Protein AF-A0A060WUV4-F1 (afdb_monomer_lite)

pLDDT: mean 79.81, std 17.81, range [38.38, 97.19]

Secondary structure (DSSP, 8-state):
-EE-TTS-EE---TT--GGG-EEEEEEEEETTEEEEEEEEE---BPPEEEEEEEEETTEEEEEEEEEEEBSPPEEEESS--S-EEEEEEEETTEEEEEEEEEPPTT---TT--EEEE-TT-SS-EEEPPEE---HHHHHHHHHHHHHHHHHHHHHHHHHHS----PPPPPP------------------------------

Foldseek 3Di:
DDADPVRDDDDDDPPDDQVNFDWDWDWDDDPVGIDIDIDGDDDFDFWDWDWAWDDDDPWIKIKIKTWQGPPDKDKDKPDDAPDWDWDWDQDPRIIIIMIMDIDDPPDDLVPIWMWIDGPVDPDTDIDRHYHDDPVVVVVVVVVVVVVVVVVVVVVVVCVVDVPPPDDDDDDDDDDDDDDDDDDDDDDDDPDDDDDDDDDDD

Organism: Oncorhynchus mykiss (NCBI:txid8022)

InterPro domains:
  IPR007110 Immunoglobulin-like domain [PS50835] (47-128)
  IPR013162 CD80-like, immunoglobulin C2-set [PF08205] (53-100)
  IPR013783 Immunoglobulin-like fold [G3DSA:2.60.40.10] (46-129)
  IPR036179 Immunoglobulin-like domain superfamily [SSF48726] (5-68)
  IPR036179 Immunoglobulin-like domain superfamily [SSF48726] (45-123)
  IPR040012 Cell surface glycoprotein CD200 receptor [PTHR21462] (8-196)

Radius of gyration: 47.11 Å; chains: 1; bounding box: 126×60×132 Å

Structure (mmCIF, N/CA/C/O backbone):
data_AF-A0A060WUV4-F1
#
_entry.id   AF-A0A060WUV4-F1
#
loop_
_atom_site.group_PDB
_atom_site.id
_atom_site.type_symbol
_atom_site.label_atom_id
_atom_site.label_alt_id
_atom_site.label_comp_id
_atom_site.label_asym_id
_atom_site.label_entity_id
_atom_site.label_seq_id
_atom_site.pdbx_PDB_ins_code
_atom_site.Cartn_x
_atom_site.Cartn_y
_atom_site.Cartn_z
_atom_site.occupancy
_atom_site.B_iso_or_equiv
_atom_site.auth_seq_id
_atom_site.auth_comp_id
_atom_site.auth_asym_id
_atom_site.auth_atom_id
_atom_site.pdbx_PDB_model_num
ATOM 1 N N . MET A 1 1 ? 7.761 -7.420 -32.789 1.00 52.78 1 MET A N 1
ATOM 2 C CA . MET A 1 1 ? 8.233 -6.049 -33.064 1.00 52.78 1 MET A CA 1
ATOM 3 C C . MET A 1 1 ? 7.421 -5.500 -34.214 1.00 52.78 1 MET A C 1
ATOM 5 O O . MET A 1 1 ? 7.341 -6.153 -35.249 1.00 52.78 1 MET A O 1
ATOM 9 N N . LEU A 1 2 ? 6.765 -4.366 -34.012 1.00 58.16 2 LEU A N 1
ATOM 10 C CA . LEU A 1 2 ? 6.031 -3.662 -35.061 1.00 58.16 2 LEU A CA 1
ATOM 11 C C . LEU A 1 2 ? 6.874 -2.445 -35.456 1.00 58.16 2 LEU A C 1
ATOM 13 O O . LEU A 1 2 ? 7.339 -1.715 -34.585 1.00 58.16 2 LEU A O 1
ATOM 17 N N . ASN A 1 3 ? 7.120 -2.266 -36.753 1.00 53.31 3 ASN A N 1
ATOM 18 C CA . ASN A 1 3 ? 7.913 -1.153 -37.272 1.00 53.31 3 ASN A CA 1
ATOM 19 C C . ASN A 1 3 ? 6.969 -0.005 -37.651 1.00 53.31 3 ASN A C 1
ATOM 21 O O . ASN A 1 3 ? 6.048 -0.207 -38.447 1.00 53.31 3 ASN A O 1
ATOM 25 N N . THR A 1 4 ? 7.155 1.179 -37.069 1.00 58.97 4 THR A N 1
ATOM 26 C CA . THR A 1 4 ? 6.379 2.366 -37.460 1.00 58.97 4 THR A CA 1
ATOM 27 C C . THR A 1 4 ? 6.989 3.029 -38.695 1.00 58.97 4 THR A C 1
ATOM 29 O O . THR A 1 4 ? 8.169 2.866 -38.997 1.00 58.97 4 THR A O 1
ATOM 32 N N . SER A 1 5 ? 6.217 3.868 -39.389 1.00 58.31 5 SER A N 1
ATOM 33 C CA . SER A 1 5 ? 6.715 4.685 -40.508 1.00 58.31 5 SER A CA 1
ATOM 34 C C . SER A 1 5 ? 7.842 5.663 -40.125 1.00 58.31 5 SER A C 1
ATOM 36 O O . SER A 1 5 ? 8.405 6.305 -41.008 1.00 58.31 5 SER A O 1
ATOM 38 N N . ARG A 1 6 ? 8.168 5.790 -38.826 1.00 62.59 6 ARG A N 1
ATOM 39 C CA . ARG A 1 6 ? 9.251 6.623 -38.276 1.00 62.59 6 ARG A CA 1
ATOM 40 C C . ARG A 1 6 ? 10.530 5.840 -37.940 1.00 62.59 6 ARG A C 1
ATOM 42 O O . ARG A 1 6 ? 11.503 6.457 -37.527 1.00 62.59 6 ARG A O 1
ATOM 49 N N . GLY A 1 7 ? 10.557 4.517 -38.137 1.00 67.31 7 GLY A N 1
ATOM 50 C CA . GLY A 1 7 ? 11.735 3.677 -37.874 1.00 67.31 7 GLY A CA 1
ATOM 51 C C . GLY A 1 7 ? 11.947 3.304 -36.402 1.00 67.31 7 GLY A C 1
ATOM 52 O O . GLY A 1 7 ? 12.984 2.744 -36.056 1.00 67.31 7 GLY A O 1
ATOM 53 N N . GLU A 1 8 ? 10.976 3.590 -35.533 1.00 73.56 8 GLU A N 1
ATOM 54 C CA . GLU A 1 8 ? 11.001 3.176 -34.129 1.00 73.56 8 GLU A CA 1
ATOM 55 C C . GLU A 1 8 ? 10.467 1.744 -33.995 1.00 73.56 8 GLU A C 1
ATOM 57 O O . GLU A 1 8 ? 9.360 1.435 -34.452 1.00 73.56 8 GLU A O 1
ATOM 62 N N . SER A 1 9 ? 11.261 0.876 -33.361 1.00 78.94 9 SER A N 1
ATOM 63 C CA . SER A 1 9 ? 10.877 -0.497 -33.021 1.00 78.94 9 SER A CA 1
ATOM 64 C C . SER A 1 9 ? 10.349 -0.547 -31.594 1.00 78.94 9 SER A C 1
ATOM 66 O O . SER A 1 9 ? 11.024 -0.103 -30.669 1.00 78.94 9 SER A O 1
ATOM 68 N N . TYR A 1 10 ? 9.163 -1.122 -31.407 1.00 85.94 10 TYR A N 1
ATOM 69 C CA . TYR A 1 10 ? 8.568 -1.300 -30.084 1.00 85.94 10 TYR A CA 1
ATOM 70 C C . TYR A 1 10 ? 8.105 -2.742 -29.857 1.00 85.94 10 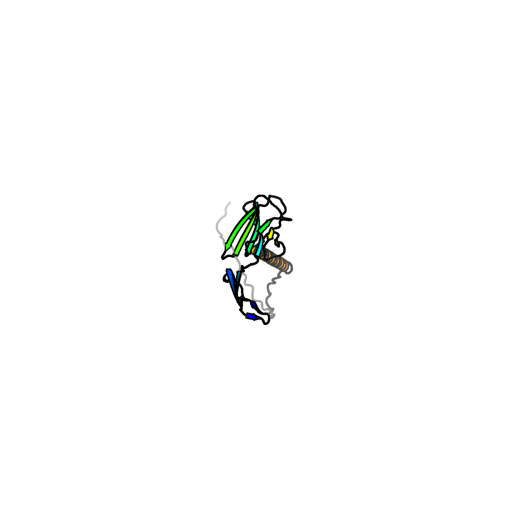TYR A C 1
ATOM 72 O O . TYR A 1 10 ? 7.765 -3.488 -30.790 1.00 85.94 10 TYR A O 1
ATOM 80 N N . LEU A 1 11 ? 8.106 -3.129 -28.582 1.00 89.19 11 LEU A N 1
ATOM 81 C CA . LEU A 1 11 ? 7.547 -4.374 -28.077 1.00 89.19 11 LEU A CA 1
ATOM 82 C C . LEU A 1 11 ? 6.335 -4.034 -27.211 1.00 89.19 11 LEU A C 1
ATOM 84 O O . LEU A 1 11 ? 6.442 -3.258 -26.268 1.00 89.19 11 LEU A O 1
ATOM 88 N N . GLN A 1 12 ? 5.189 -4.620 -27.540 1.00 91.25 12 GLN A N 1
ATOM 89 C CA . GLN A 1 12 ? 3.973 -4.496 -26.748 1.00 91.25 12 GLN A CA 1
ATOM 90 C C . GLN A 1 12 ? 3.672 -5.843 -26.096 1.00 91.25 12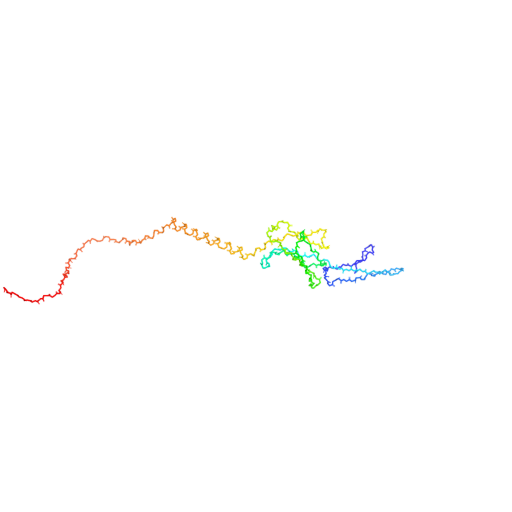 GLN A C 1
ATOM 92 O O . GLN A 1 12 ? 3.589 -6.856 -26.790 1.00 91.25 12 GLN A O 1
ATOM 97 N N . ILE A 1 13 ? 3.489 -5.837 -24.776 1.00 93.19 13 ILE A N 1
ATOM 98 C CA . ILE A 1 13 ? 3.152 -7.020 -23.981 1.00 93.19 13 ILE A CA 1
ATOM 99 C C . ILE A 1 13 ? 1.753 -6.794 -23.396 1.00 93.19 13 ILE A C 1
ATOM 101 O O . ILE A 1 13 ? 1.612 -6.099 -22.387 1.00 93.19 13 ILE A O 1
ATOM 105 N N . PRO A 1 14 ? 0.689 -7.281 -24.057 1.00 93.44 14 PRO A N 1
ATOM 106 C CA . PRO A 1 14 ? -0.660 -7.146 -23.528 1.00 93.44 14 PRO A CA 1
ATOM 107 C C . PRO A 1 14 ? -0.826 -8.027 -22.286 1.00 93.44 14 PRO A C 1
ATOM 109 O O . PRO A 1 14 ? -0.402 -9.178 -22.283 1.00 93.44 14 PRO A O 1
ATOM 112 N N . GLY A 1 15 ? -1.481 -7.502 -21.247 1.00 91.81 15 GLY A N 1
ATOM 113 C CA . GLY A 1 15 ? -1.734 -8.266 -20.022 1.00 91.81 15 GLY A CA 1
ATOM 114 C C . GLY A 1 15 ? -0.460 -8.604 -19.248 1.00 91.81 15 GLY A C 1
ATOM 115 O O . GLY A 1 15 ? -0.294 -9.746 -18.828 1.00 91.81 15 GLY A O 1
ATOM 116 N N . PHE A 1 16 ? 0.425 -7.614 -19.084 1.00 91.75 16 PHE A N 1
ATOM 117 C CA . PHE A 1 16 ? 1.683 -7.767 -18.359 1.00 91.75 16 PHE A CA 1
ATOM 118 C C . PHE A 1 16 ? 1.465 -8.396 -16.978 1.00 91.75 16 PHE A C 1
ATOM 120 O O . PHE A 1 16 ? 0.620 -7.958 -16.192 1.00 91.75 16 PHE A O 1
ATOM 127 N N . SER A 1 17 ? 2.236 -9.437 -16.695 1.00 92.25 17 SER A N 1
ATOM 128 C CA . SER A 1 17 ? 2.153 -10.236 -15.484 1.00 92.25 17 SER A CA 1
ATOM 129 C C . SER A 1 17 ? 3.539 -10.436 -14.880 1.00 92.25 17 SER A C 1
ATOM 131 O O . SER A 1 17 ? 4.560 -10.182 -15.509 1.00 92.25 17 SER A O 1
ATOM 133 N N . LYS A 1 18 ? 3.591 -10.986 -13.665 1.00 90.06 18 LYS A N 1
ATOM 134 C CA . LYS A 1 18 ? 4.853 -11.344 -12.998 1.00 90.06 18 LYS A CA 1
ATOM 135 C C . LYS A 1 18 ? 5.784 -12.206 -13.872 1.00 90.06 18 LYS A C 1
ATOM 137 O O . LYS A 1 18 ? 6.998 -12.139 -13.745 1.00 90.06 18 LYS A O 1
ATOM 142 N N . ARG A 1 19 ? 5.224 -13.051 -14.747 1.00 91.75 19 ARG A N 1
ATOM 143 C CA . ARG A 1 19 ? 6.014 -13.943 -15.616 1.00 91.75 19 ARG A CA 1
ATOM 144 C C . ARG A 1 19 ? 6.737 -13.205 -16.740 1.00 91.75 19 ARG A C 1
ATOM 146 O O . ARG A 1 19 ? 7.648 -13.774 -17.324 1.00 91.75 19 ARG A O 1
ATOM 153 N N . ASP A 1 20 ? 6.317 -11.980 -17.025 1.00 94.00 20 ASP A N 1
ATOM 154 C CA . ASP A 1 20 ? 6.863 -11.146 -18.088 1.00 94.00 20 ASP A CA 1
ATOM 155 C C . ASP A 1 20 ? 7.978 -10.223 -17.565 1.00 94.00 20 ASP A C 1
ATOM 157 O O . ASP A 1 20 ? 8.542 -9.441 -18.322 1.00 94.00 20 ASP A O 1
ATOM 161 N N . GLU A 1 21 ? 8.312 -10.287 -16.275 1.00 94.12 21 GLU A N 1
ATOM 162 C CA . GLU A 1 21 ? 9.446 -9.556 -15.715 1.00 94.12 21 GLU A CA 1
ATOM 163 C C . GLU A 1 21 ? 10.781 -10.162 -16.145 1.00 94.12 21 GLU A C 1
ATOM 165 O O . GLU A 1 21 ? 10.924 -11.380 -16.277 1.00 94.12 21 GLU A O 1
ATOM 170 N N . GLY A 1 22 ? 11.784 -9.304 -16.298 1.00 95.19 22 GLY A N 1
ATOM 171 C CA . GLY A 1 22 ? 13.140 -9.713 -16.619 1.00 95.19 22 GLY A CA 1
ATOM 172 C C . GLY A 1 22 ? 13.841 -8.743 -17.554 1.00 95.19 22 GLY A C 1
ATOM 173 O O . GLY A 1 22 ? 13.383 -7.632 -17.816 1.00 95.19 22 GLY A O 1
ATOM 174 N N . ILE A 1 23 ? 14.981 -9.197 -18.064 1.00 96.38 23 ILE A N 1
ATOM 175 C CA . ILE A 1 23 ? 15.820 -8.416 -18.964 1.00 96.38 23 ILE A CA 1
ATOM 176 C C . ILE A 1 23 ? 15.385 -8.689 -20.402 1.00 96.38 23 ILE A C 1
ATOM 178 O O . ILE A 1 23 ? 15.466 -9.814 -20.892 1.00 96.38 23 ILE A O 1
ATOM 182 N N . TYR A 1 24 ? 14.954 -7.636 -21.084 1.00 95.06 24 TYR A N 1
ATOM 183 C CA . TYR A 1 24 ? 14.616 -7.646 -22.497 1.00 95.06 24 TYR A CA 1
ATOM 184 C C . TYR A 1 24 ? 15.806 -7.167 -23.315 1.00 95.06 24 TYR A C 1
ATOM 186 O O . TYR A 1 24 ? 16.389 -6.118 -23.044 1.00 95.06 24 TYR A O 1
ATOM 194 N N . HIS A 1 25 ? 16.138 -7.930 -24.349 1.00 93.31 25 HIS A N 1
ATOM 195 C CA . HIS A 1 25 ? 17.203 -7.594 -25.281 1.00 93.31 25 HIS A CA 1
ATOM 196 C C . HIS A 1 25 ? 16.599 -6.946 -26.526 1.00 93.31 25 HIS A C 1
ATOM 198 O O . HIS A 1 25 ? 15.808 -7.560 -27.245 1.00 93.31 25 HIS A O 1
ATOM 204 N N . CYS A 1 26 ? 16.948 -5.684 -26.760 1.00 91.25 26 CYS A N 1
ATOM 205 C CA . CYS A 1 26 ? 16.591 -4.957 -27.966 1.00 91.25 26 CYS A CA 1
ATOM 206 C C . CYS A 1 26 ? 17.806 -4.920 -28.886 1.00 91.25 26 CYS A C 1
ATOM 208 O O . CYS A 1 26 ? 18.825 -4.333 -28.531 1.00 91.25 26 CYS A O 1
ATOM 210 N N . GLU A 1 27 ? 17.689 -5.524 -30.065 1.00 90.44 27 GLU A N 1
ATOM 211 C CA . GLU A 1 27 ? 18.739 -5.528 -31.078 1.00 90.44 27 GLU A CA 1
ATOM 212 C C . GLU A 1 27 ? 18.190 -5.013 -32.407 1.00 90.44 27 GLU A C 1
ATOM 214 O O . GLU A 1 27 ? 17.127 -5.434 -32.867 1.00 90.44 27 GLU A O 1
ATOM 219 N N . SER A 1 28 ? 18.923 -4.095 -33.033 1.00 87.06 28 SER A N 1
ATOM 220 C CA . SER A 1 28 ? 18.579 -3.521 -34.330 1.00 87.06 28 SER A CA 1
ATOM 221 C C . SER A 1 28 ? 19.814 -3.435 -35.218 1.00 87.06 28 SER A C 1
ATOM 223 O O . SER A 1 28 ? 20.788 -2.754 -34.891 1.00 87.06 28 SER A O 1
ATOM 225 N N . ALA A 1 29 ? 19.763 -4.095 -36.373 1.00 87.75 29 ALA A N 1
ATOM 226 C CA . ALA A 1 29 ? 20.820 -4.057 -37.377 1.00 87.75 29 ALA A CA 1
ATOM 227 C C . ALA A 1 29 ? 20.573 -2.940 -38.404 1.00 87.75 29 ALA A C 1
ATOM 229 O O . ALA A 1 29 ? 19.456 -2.751 -38.887 1.00 87.75 29 ALA A O 1
ATOM 230 N N . TYR A 1 30 ? 21.626 -2.214 -38.775 1.00 86.50 30 TYR A N 1
ATOM 231 C CA . TYR A 1 30 ? 21.601 -1.167 -39.797 1.00 86.50 30 TYR A CA 1
ATOM 232 C C . TYR A 1 30 ? 22.885 -1.203 -40.638 1.00 86.50 30 TYR A C 1
ATOM 234 O O . TYR A 1 30 ? 23.833 -1.919 -40.329 1.00 86.50 30 TYR A O 1
ATOM 242 N N . LYS A 1 31 ? 22.938 -0.429 -41.733 1.00 87.38 31 LYS A N 1
ATOM 243 C CA . LYS A 1 31 ? 24.026 -0.513 -42.734 1.00 87.38 31 LYS A CA 1
ATOM 244 C C . LYS A 1 31 ? 25.449 -0.368 -42.171 1.00 87.38 31 LYS A C 1
ATOM 246 O O . LYS A 1 31 ? 26.381 -0.828 -42.817 1.00 87.38 31 LYS A O 1
ATOM 251 N N . ALA A 1 32 ? 25.616 0.284 -41.022 1.00 90.06 32 ALA A N 1
ATOM 252 C CA . ALA A 1 32 ? 26.918 0.557 -40.418 1.00 90.06 32 ALA A CA 1
ATOM 253 C C . ALA A 1 32 ? 27.168 -0.205 -39.101 1.00 90.06 32 ALA A C 1
ATOM 255 O O . ALA A 1 32 ? 28.170 0.063 -38.444 1.00 90.06 32 ALA A O 1
ATOM 256 N N . GLY A 1 33 ? 26.294 -1.137 -38.701 1.00 89.81 33 GLY A N 1
ATOM 257 C CA . GLY A 1 33 ? 26.506 -1.933 -37.491 1.00 89.81 33 GLY A CA 1
ATOM 258 C C . GLY A 1 33 ? 25.229 -2.463 -36.846 1.00 89.81 33 GLY A C 1
ATOM 259 O O . GLY A 1 33 ? 24.172 -2.547 -37.471 1.00 89.81 33 GLY A O 1
ATOM 260 N N . ILE A 1 34 ? 25.352 -2.832 -35.573 1.00 89.75 34 ILE A N 1
ATOM 261 C CA . ILE A 1 34 ? 24.263 -3.328 -34.730 1.00 89.75 34 ILE A CA 1
ATOM 262 C C . ILE A 1 34 ? 24.166 -2.418 -33.507 1.00 89.75 34 ILE A C 1
ATOM 264 O O . ILE A 1 34 ? 25.175 -2.110 -32.876 1.00 89.75 34 ILE A O 1
ATOM 268 N N . TYR A 1 35 ? 22.948 -1.999 -33.181 1.00 88.25 35 TYR A N 1
ATOM 269 C CA . TYR A 1 35 ? 22.613 -1.403 -31.896 1.00 88.25 35 TYR A CA 1
ATOM 270 C C . TYR A 1 35 ? 22.004 -2.483 -31.005 1.00 88.25 35 TYR A C 1
ATOM 272 O O . TYR A 1 35 ? 21.077 -3.167 -31.436 1.00 88.25 35 TYR A O 1
ATOM 280 N N . ALA A 1 36 ? 22.513 -2.623 -29.784 1.00 91.19 36 ALA A N 1
ATOM 281 C CA . ALA A 1 36 ? 21.997 -3.551 -28.787 1.00 91.19 36 ALA A CA 1
ATOM 282 C C . ALA A 1 36 ? 21.810 -2.826 -27.449 1.00 91.19 36 ALA A C 1
ATOM 284 O O . ALA A 1 36 ? 22.679 -2.058 -27.030 1.00 91.19 36 ALA A O 1
ATOM 285 N N . ALA A 1 37 ? 20.687 -3.073 -26.781 1.00 91.44 37 ALA A N 1
ATOM 286 C CA . ALA A 1 37 ? 20.376 -2.532 -25.465 1.00 91.44 37 ALA A CA 1
ATOM 287 C C . ALA A 1 37 ? 19.659 -3.574 -24.603 1.00 91.44 37 ALA A C 1
ATOM 289 O O . ALA A 1 37 ? 18.799 -4.311 -25.084 1.00 91.44 37 ALA A O 1
ATOM 290 N N . ASN A 1 38 ? 19.988 -3.585 -23.313 1.00 95.25 38 ASN A N 1
ATOM 291 C CA . ASN A 1 38 ? 19.299 -4.386 -22.308 1.00 95.25 38 ASN A CA 1
ATOM 292 C C . ASN A 1 38 ? 18.326 -3.486 -21.546 1.00 95.25 38 ASN A C 1
ATOM 294 O O . ASN A 1 38 ? 18.708 -2.406 -21.098 1.00 95.25 38 ASN A O 1
ATOM 298 N N . ILE A 1 39 ? 17.085 -3.936 -21.398 1.00 94.00 39 ILE A N 1
ATOM 299 C CA . ILE A 1 39 ? 16.008 -3.205 -20.734 1.00 94.00 39 ILE A CA 1
ATOM 300 C C . ILE A 1 39 ? 15.513 -4.072 -19.580 1.00 94.00 39 ILE A C 1
ATOM 302 O O . ILE A 1 39 ? 14.982 -5.153 -19.815 1.00 94.00 39 ILE A O 1
ATOM 306 N N . ASP A 1 40 ? 15.701 -3.616 -18.345 1.00 95.62 40 ASP A N 1
ATOM 307 C CA . ASP A 1 40 ? 15.168 -4.296 -17.163 1.00 95.62 40 ASP A CA 1
ATOM 308 C C . ASP A 1 40 ? 13.705 -3.892 -16.952 1.00 95.62 40 ASP A C 1
ATOM 310 O O . ASP A 1 40 ? 13.387 -2.707 -16.820 1.00 95.62 40 ASP A O 1
ATOM 314 N N . VAL A 1 41 ? 12.809 -4.876 -16.974 1.00 94.69 41 VAL A N 1
ATOM 315 C CA . VAL A 1 41 ? 11.367 -4.677 -16.850 1.00 94.69 41 VAL A CA 1
ATOM 316 C C . VAL A 1 41 ? 10.878 -5.375 -15.588 1.00 94.69 41 VAL A C 1
ATOM 318 O O . VAL A 1 41 ? 10.987 -6.594 -15.451 1.00 94.69 41 VAL A O 1
ATOM 321 N N . SER A 1 42 ? 10.279 -4.598 -14.684 1.00 93.38 42 SER A N 1
ATOM 322 C CA . SER A 1 42 ? 9.730 -5.079 -13.413 1.00 93.38 42 SER A CA 1
ATOM 323 C C . SER A 1 42 ? 8.267 -4.674 -13.228 1.00 93.38 42 SER A C 1
ATOM 325 O O . SER A 1 42 ? 7.796 -3.671 -13.768 1.00 93.38 42 SER A O 1
ATOM 327 N N . LEU A 1 43 ? 7.533 -5.482 -12.463 1.00 93.44 43 LEU A N 1
ATOM 328 C CA . LEU A 1 43 ? 6.133 -5.261 -12.124 1.00 93.44 43 LEU A CA 1
ATOM 329 C C . LEU A 1 43 ? 6.025 -4.391 -10.873 1.00 93.44 43 LEU A C 1
ATOM 331 O O . LEU A 1 43 ? 6.554 -4.748 -9.818 1.00 93.44 43 LEU A O 1
ATOM 335 N N . ILE A 1 44 ? 5.237 -3.320 -10.972 1.00 95.00 44 ILE A N 1
ATOM 336 C CA . ILE A 1 44 ? 4.776 -2.542 -9.823 1.00 95.00 44 ILE A CA 1
ATOM 337 C C . ILE A 1 44 ? 3.293 -2.841 -9.602 1.00 95.00 44 ILE A C 1
ATOM 339 O O . ILE A 1 44 ? 2.476 -2.636 -10.499 1.00 95.00 44 ILE A O 1
ATOM 343 N N . ALA A 1 45 ? 2.944 -3.325 -8.412 1.00 94.81 45 ALA A N 1
ATOM 344 C CA . ALA A 1 45 ? 1.576 -3.658 -8.026 1.00 94.81 45 ALA A CA 1
ATOM 345 C C . ALA A 1 45 ? 1.189 -2.899 -6.746 1.00 94.81 45 ALA A C 1
ATOM 347 O O . ALA A 1 45 ? 1.894 -3.034 -5.744 1.00 94.81 45 ALA A O 1
ATOM 348 N N . PRO A 1 46 ? 0.108 -2.097 -6.751 1.00 95.94 46 PRO A N 1
ATOM 349 C CA . PRO A 1 46 ? -0.330 -1.362 -5.568 1.00 95.94 46 PRO A CA 1
ATOM 350 C C . PRO A 1 46 ? -0.821 -2.327 -4.471 1.00 95.94 46 PRO A C 1
ATOM 352 O O . PRO A 1 46 ? -1.591 -3.239 -4.778 1.00 95.94 46 PRO A O 1
ATOM 355 N N . PRO A 1 47 ? -0.422 -2.139 -3.201 1.00 96.94 47 PRO A N 1
ATOM 356 C CA . PRO A 1 47 ? -0.943 -2.936 -2.097 1.00 96.94 47 PRO A CA 1
ATOM 357 C C . PRO A 1 47 ? -2.357 -2.500 -1.692 1.00 96.94 47 PRO A C 1
ATOM 359 O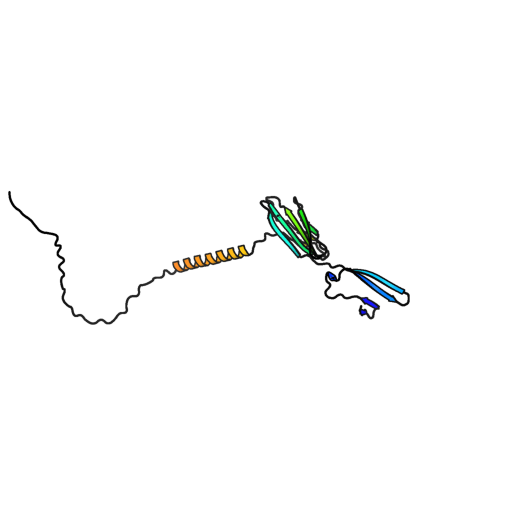 O . PRO A 1 47 ? -2.716 -1.326 -1.791 1.00 96.94 47 PRO A O 1
ATOM 362 N N . ASN A 1 48 ? -3.130 -3.434 -1.141 1.00 96.44 48 ASN A N 1
ATOM 363 C CA . ASN A 1 48 ? -4.337 -3.127 -0.379 1.00 96.44 48 ASN A CA 1
ATOM 364 C C . ASN A 1 48 ? -3.949 -2.792 1.062 1.00 96.44 48 ASN A C 1
ATOM 366 O O . ASN A 1 48 ? -3.185 -3.540 1.678 1.00 96.44 48 ASN A O 1
ATOM 370 N N . VAL A 1 49 ? -4.472 -1.684 1.589 1.00 96.31 49 VAL A N 1
ATOM 371 C CA . VAL A 1 49 ? -4.133 -1.187 2.926 1.00 96.31 49 VAL A CA 1
ATOM 372 C C . VAL A 1 49 ? -5.324 -1.306 3.864 1.00 96.31 49 VAL A C 1
ATOM 374 O O . VAL A 1 49 ? -6.433 -0.882 3.543 1.00 96.31 49 VAL A O 1
ATOM 377 N N . PHE A 1 50 ? -5.072 -1.842 5.053 1.00 95.06 50 PHE A N 1
ATOM 378 C CA . PHE A 1 50 ? -6.049 -2.013 6.118 1.00 95.06 50 PHE A CA 1
ATOM 379 C C . PHE A 1 50 ? -5.452 -1.544 7.444 1.00 95.06 50 PHE A C 1
ATOM 381 O O . PHE A 1 50 ? -4.277 -1.788 7.711 1.00 95.06 50 PHE A O 1
ATOM 388 N N . ALA A 1 51 ? -6.258 -0.913 8.297 1.00 93.56 51 ALA A N 1
ATOM 389 C CA . ALA A 1 51 ? -5.843 -0.552 9.648 1.00 93.56 51 ALA A CA 1
ATOM 390 C C . ALA A 1 51 ? -6.977 -0.788 10.651 1.00 93.56 51 ALA A C 1
ATOM 392 O O . ALA A 1 51 ? -8.125 -0.412 10.402 1.00 93.56 51 ALA A O 1
ATOM 393 N N . TRP A 1 52 ? -6.666 -1.400 11.793 1.00 92.56 52 TRP A N 1
ATOM 394 C CA . TRP A 1 52 ? -7.644 -1.692 12.841 1.00 92.56 52 TRP A CA 1
ATOM 395 C C . TRP A 1 52 ? -7.031 -1.687 14.239 1.00 92.56 52 TRP A C 1
ATOM 397 O O . TRP A 1 52 ? -5.813 -1.69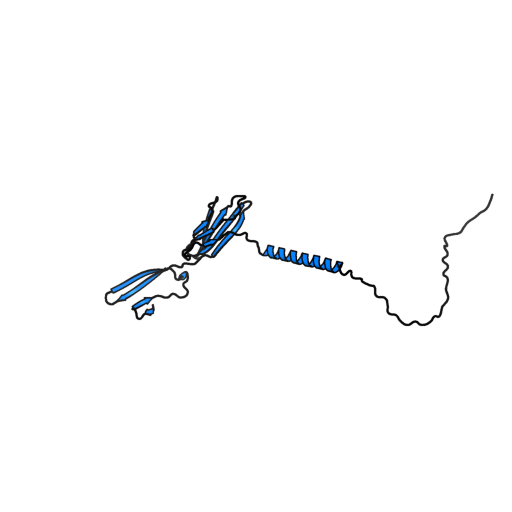7 14.415 1.00 92.56 52 TRP A O 1
ATOM 407 N N . LEU A 1 53 ? -7.910 -1.660 15.237 1.00 90.56 53 LEU A N 1
ATOM 408 C CA . LEU A 1 53 ? -7.575 -1.810 16.647 1.00 90.56 53 LEU A CA 1
ATOM 409 C C . LEU A 1 53 ? -7.972 -3.203 17.133 1.00 90.56 53 LEU A C 1
ATOM 411 O O . LEU A 1 53 ? -9.092 -3.657 16.891 1.00 90.56 53 LEU A O 1
ATOM 415 N N . GLU A 1 54 ? -7.079 -3.842 17.876 1.00 90.00 54 GLU A N 1
ATOM 416 C CA . GLU A 1 54 ? -7.317 -5.120 18.541 1.00 90.00 54 GLU A CA 1
ATOM 417 C C . GLU A 1 54 ? -6.821 -5.097 19.990 1.00 90.00 54 GLU A C 1
ATOM 419 O O . GLU A 1 54 ? -6.111 -4.185 20.416 1.00 90.00 54 GLU A O 1
ATOM 424 N N . TRP A 1 55 ? -7.248 -6.089 20.769 1.00 86.88 55 TRP A N 1
ATOM 425 C CA . TRP A 1 55 ? -6.839 -6.256 22.160 1.00 86.88 55 TRP A CA 1
ATOM 426 C C . TRP A 1 55 ? -5.930 -7.473 22.284 1.00 86.88 55 TRP A C 1
ATOM 428 O O . TRP A 1 55 ? -6.328 -8.587 21.946 1.00 86.88 55 TRP A O 1
ATOM 438 N N . GLU A 1 56 ? -4.728 -7.263 22.812 1.00 87.56 56 GLU A N 1
ATOM 439 C CA . GLU A 1 56 ? -3.771 -8.312 23.148 1.00 87.56 56 GLU A CA 1
ATOM 440 C C . GLU A 1 56 ? -3.656 -8.386 24.677 1.00 87.56 56 GLU A C 1
ATOM 442 O O . GLU A 1 56 ? -2.926 -7.634 25.330 1.00 87.56 56 GLU A O 1
ATOM 447 N N . GLY A 1 57 ? -4.473 -9.256 25.278 1.00 86.44 57 GLY A N 1
ATOM 448 C CA . GLY A 1 57 ? -4.638 -9.310 26.730 1.00 86.44 57 GLY A CA 1
ATOM 449 C C . GLY A 1 57 ? -5.278 -8.027 27.266 1.00 86.44 57 GLY A C 1
ATOM 450 O O . GLY A 1 57 ? -6.419 -7.718 26.934 1.00 86.44 57 GLY A O 1
ATOM 451 N N . SER A 1 58 ? -4.549 -7.288 28.106 1.00 85.38 58 SER A N 1
ATOM 452 C CA . SER A 1 58 ? -4.995 -6.004 28.667 1.00 85.38 58 SER A CA 1
ATOM 453 C C . SER A 1 58 ? -4.548 -4.786 27.855 1.00 85.38 58 SER A C 1
ATOM 455 O O . SER A 1 58 ? -4.881 -3.663 28.224 1.00 85.38 58 SER A O 1
ATOM 457 N N . ARG A 1 59 ? -3.767 -4.980 26.786 1.00 86.25 59 ARG A N 1
ATOM 458 C CA . ARG A 1 59 ? -3.197 -3.888 25.990 1.00 86.25 59 ARG A CA 1
ATOM 459 C C . ARG A 1 59 ? -3.950 -3.737 24.682 1.00 86.25 59 ARG A C 1
ATOM 461 O O . ARG A 1 59 ? -4.281 -4.725 24.029 1.00 86.25 59 ARG A O 1
ATOM 468 N N . GLN A 1 60 ? -4.174 -2.494 24.284 1.00 87.19 60 GLN A N 1
ATOM 469 C CA . GLN A 1 60 ? -4.695 -2.185 22.963 1.00 87.19 60 GLN A CA 1
ATOM 470 C C . GLN A 1 60 ? -3.531 -2.130 21.968 1.00 87.19 60 GLN A C 1
ATOM 472 O O . GLN A 1 60 ? -2.480 -1.563 22.269 1.00 87.19 60 GLN A O 1
ATOM 477 N N . VAL A 1 61 ? -3.709 -2.728 20.795 1.00 89.88 61 VAL A N 1
ATOM 478 C CA . VAL A 1 61 ? -2.711 -2.774 19.722 1.00 89.88 61 VAL A CA 1
ATOM 479 C C . VAL A 1 61 ? -3.352 -2.237 18.448 1.00 89.88 61 VAL A C 1
ATOM 481 O O . VAL A 1 61 ? -4.443 -2.661 18.068 1.00 89.88 61 VAL A O 1
ATOM 484 N N . ALA A 1 62 ? -2.691 -1.287 17.793 1.00 91.69 62 ALA A N 1
ATOM 485 C CA . ALA A 1 62 ? -3.047 -0.862 16.448 1.00 91.69 62 ALA A CA 1
ATOM 486 C C . ALA A 1 62 ? -2.273 -1.695 15.432 1.00 91.69 62 ALA A C 1
ATOM 488 O O . ALA A 1 62 ? -1.060 -1.867 15.553 1.00 91.69 62 ALA A O 1
ATOM 489 N N . VAL A 1 63 ? -2.976 -2.193 14.425 1.00 93.12 63 VAL A N 1
ATOM 490 C CA . VAL A 1 63 ? -2.398 -2.984 13.343 1.00 93.12 63 VAL A CA 1
ATOM 491 C C . VAL A 1 63 ? -2.624 -2.248 12.036 1.00 93.12 63 VAL A C 1
ATOM 493 O O . VAL A 1 63 ? -3.727 -1.770 11.771 1.00 93.12 63 VAL A O 1
ATOM 496 N N . CYS A 1 64 ? -1.572 -2.152 11.230 1.00 95.06 64 CYS A N 1
ATOM 497 C CA . CYS A 1 64 ? -1.628 -1.656 9.866 1.00 95.06 64 CYS A CA 1
ATOM 498 C C . CYS A 1 64 ? -1.025 -2.696 8.929 1.00 95.06 64 CYS A C 1
ATOM 500 O O . CYS A 1 64 ? 0.106 -3.145 9.124 1.00 95.06 64 CYS A O 1
ATOM 502 N N . LEU A 1 65 ? -1.793 -3.079 7.919 1.00 95.81 65 LEU A N 1
ATOM 503 C CA . LEU A 1 65 ? -1.473 -4.143 6.987 1.00 95.81 65 LEU A CA 1
ATOM 504 C C . LEU A 1 65 ? -1.490 -3.597 5.562 1.00 95.81 65 LEU A C 1
ATOM 506 O O . LEU A 1 65 ? -2.503 -3.063 5.123 1.00 95.81 65 LEU A O 1
ATOM 510 N N . ALA A 1 66 ? -0.395 -3.791 4.832 1.00 97.06 66 ALA A N 1
ATOM 511 C CA . ALA A 1 66 ? -0.298 -3.558 3.398 1.00 97.06 66 ALA A CA 1
ATOM 512 C C . ALA A 1 66 ? -0.004 -4.891 2.694 1.00 97.06 66 ALA A C 1
ATOM 514 O O . ALA A 1 66 ? 1.074 -5.462 2.873 1.00 97.06 66 ALA A O 1
ATOM 515 N N . GLU A 1 67 ? -0.943 -5.410 1.903 1.00 96.00 67 GLU A N 1
ATOM 516 C CA . GLU A 1 67 ? -0.815 -6.724 1.258 1.00 96.00 67 GLU A CA 1
ATOM 517 C C . GLU A 1 67 ? -0.980 -6.682 -0.262 1.00 96.00 67 GLU A C 1
ATOM 519 O O . GLU A 1 67 ? -1.692 -5.844 -0.808 1.00 96.00 67 GLU A O 1
ATOM 524 N N . GLY A 1 68 ? -0.308 -7.604 -0.956 1.00 94.50 68 GLY A N 1
ATOM 525 C CA . GLY A 1 68 ? -0.342 -7.683 -2.419 1.00 94.50 68 GLY A CA 1
ATOM 526 C C . GLY A 1 68 ? 0.549 -6.651 -3.120 1.00 94.50 68 GLY A C 1
ATOM 527 O O . GLY A 1 68 ? 0.463 -6.505 -4.335 1.00 94.50 68 GLY A O 1
ATOM 528 N N . GLY A 1 69 ? 1.411 -5.949 -2.376 1.00 94.75 69 GLY A N 1
ATOM 529 C CA . GLY A 1 69 ? 2.278 -4.902 -2.916 1.00 94.75 69 GLY A CA 1
ATOM 530 C C . GLY A 1 69 ? 3.531 -5.450 -3.591 1.00 94.75 69 GLY A C 1
ATOM 531 O O . GLY A 1 69 ? 4.177 -6.375 -3.082 1.00 94.75 69 GLY A O 1
ATOM 532 N N . LYS A 1 70 ? 3.918 -4.857 -4.717 1.00 94.25 70 LYS A N 1
ATOM 533 C CA . LYS A 1 70 ? 5.230 -5.076 -5.325 1.00 94.25 70 LYS A CA 1
ATOM 534 C C . LYS A 1 70 ? 5.806 -3.734 -5.800 1.00 94.25 70 LYS A C 1
ATOM 536 O O . LYS A 1 70 ? 5.183 -3.116 -6.660 1.00 94.25 70 LYS A O 1
ATOM 541 N N . PRO A 1 71 ? 6.982 -3.297 -5.309 1.00 94.50 71 PRO A N 1
ATOM 542 C CA . PRO A 1 71 ? 7.783 -3.901 -4.234 1.00 94.50 71 PRO A CA 1
ATOM 543 C C . PRO A 1 71 ? 7.085 -3.836 -2.857 1.00 94.50 71 PRO A C 1
ATOM 545 O O . PRO A 1 71 ? 5.913 -3.497 -2.749 1.00 94.50 71 PRO A O 1
ATOM 548 N N . ALA A 1 72 ? 7.774 -4.226 -1.782 1.00 95.19 72 ALA A N 1
ATOM 549 C CA . ALA A 1 72 ? 7.223 -4.093 -0.434 1.00 95.19 72 ALA A CA 1
ATOM 550 C C . ALA A 1 72 ? 6.959 -2.616 -0.096 1.00 95.19 72 ALA A C 1
ATOM 552 O O . ALA A 1 72 ? 7.799 -1.755 -0.357 1.00 95.19 72 ALA A O 1
ATOM 553 N N . ALA A 1 73 ? 5.796 -2.330 0.490 1.00 96.25 73 ALA A N 1
ATOM 554 C CA . ALA A 1 73 ? 5.472 -0.997 0.981 1.00 96.25 73 ALA A CA 1
ATOM 555 C C . ALA A 1 73 ? 6.227 -0.686 2.279 1.00 96.25 73 ALA A C 1
ATOM 557 O O . ALA A 1 73 ? 6.576 -1.585 3.042 1.00 96.25 73 ALA A O 1
ATOM 558 N N . SER A 1 74 ? 6.445 0.596 2.551 1.00 95.25 74 SER A N 1
ATOM 559 C CA . SER A 1 74 ? 6.953 1.054 3.847 1.00 95.25 74 SER A CA 1
ATOM 560 C C . SER A 1 74 ? 5.803 1.566 4.699 1.00 95.25 74 SER A C 1
ATOM 562 O O . SER A 1 74 ? 4.970 2.322 4.203 1.00 95.25 74 SER A O 1
ATOM 564 N N . ILE A 1 75 ? 5.763 1.151 5.964 1.00 95.19 75 ILE A N 1
ATOM 565 C CA . ILE A 1 75 ? 4.732 1.544 6.925 1.00 95.19 75 ILE A CA 1
ATOM 566 C C . ILE A 1 75 ? 5.382 2.329 8.061 1.00 95.19 75 ILE A C 1
ATOM 568 O O . ILE A 1 75 ? 6.343 1.857 8.669 1.00 95.19 75 ILE A O 1
ATOM 572 N N . SER A 1 76 ? 4.829 3.494 8.381 1.00 92.88 76 SER A N 1
ATOM 573 C CA . SER A 1 76 ? 5.165 4.265 9.577 1.00 92.88 76 SER A CA 1
ATOM 574 C C . SER A 1 76 ? 3.901 4.720 10.301 1.00 92.88 76 SER A C 1
ATOM 576 O O . SER A 1 76 ? 2.819 4.785 9.724 1.00 92.88 76 SER A O 1
ATOM 578 N N . TRP A 1 77 ? 4.031 5.014 11.589 1.00 92.31 77 TRP A N 1
ATOM 579 C CA . TRP A 1 77 ? 2.953 5.570 12.401 1.00 92.31 77 TRP A CA 1
ATOM 580 C C . TRP A 1 77 ? 3.214 7.056 12.635 1.00 92.31 77 TRP A C 1
ATOM 582 O O . TRP A 1 77 ? 4.371 7.472 12.702 1.00 92.31 77 TRP A O 1
ATOM 592 N N . SER A 1 78 ? 2.159 7.861 12.767 1.00 87.88 78 SER A N 1
ATOM 593 C CA . SER A 1 78 ? 2.306 9.267 13.169 1.00 87.88 78 SER A CA 1
ATOM 594 C C . SER A 1 78 ? 2.888 9.408 14.579 1.00 87.88 78 SER A C 1
ATOM 596 O O . SER A 1 78 ? 3.621 10.355 14.858 1.00 87.88 78 SER A O 1
ATOM 598 N N . GLU A 1 79 ? 2.633 8.421 15.440 1.00 81.81 79 GLU A N 1
ATOM 599 C CA . GLU A 1 79 ? 3.076 8.392 16.826 1.00 81.81 79 GLU A CA 1
ATOM 600 C C . GLU A 1 79 ? 4.017 7.209 17.055 1.00 81.81 79 GLU A C 1
ATOM 602 O O . GLU A 1 79 ? 3.676 6.050 16.825 1.00 81.81 79 GLU A O 1
ATOM 607 N N . ASN A 1 80 ? 5.205 7.506 17.579 1.00 69.38 80 ASN A N 1
ATOM 608 C CA . ASN A 1 80 ? 6.244 6.515 17.856 1.00 69.38 80 ASN A CA 1
ATOM 609 C C . ASN A 1 80 ? 6.124 5.985 19.293 1.00 69.38 80 ASN A C 1
ATOM 611 O O . ASN A 1 80 ? 7.015 6.197 20.119 1.00 69.38 80 ASN A O 1
ATOM 615 N N . TRP A 1 81 ? 4.998 5.349 19.625 1.00 72.31 81 TRP A N 1
ATOM 616 C CA . TRP A 1 81 ? 4.824 4.702 20.931 1.00 72.31 81 TRP A CA 1
ATOM 617 C C . TRP A 1 81 ? 5.714 3.460 21.085 1.00 72.31 81 TRP A C 1
ATOM 619 O O . TRP A 1 81 ? 6.349 2.982 20.142 1.00 72.31 81 TRP A O 1
ATOM 629 N N . ASN A 1 82 ? 5.802 2.950 22.315 1.00 64.75 82 ASN A N 1
ATOM 630 C CA . ASN A 1 82 ? 6.724 1.874 22.653 1.00 64.75 82 ASN A CA 1
ATOM 631 C C . ASN A 1 82 ? 6.326 0.568 21.952 1.00 64.75 82 ASN A C 1
ATOM 633 O O . ASN A 1 82 ? 5.376 -0.097 22.356 1.00 64.75 82 ASN A O 1
ATOM 637 N N . SER A 1 83 ? 7.165 0.150 21.002 1.00 63.09 83 SER A N 1
ATOM 638 C CA . SER A 1 83 ? 7.142 -1.128 20.268 1.00 63.09 83 SER A CA 1
ATOM 639 C C . SER A 1 83 ? 6.316 -1.098 18.983 1.00 63.09 83 SER A C 1
ATOM 641 O O . SER A 1 83 ? 5.138 -1.446 18.970 1.00 63.09 83 SER A O 1
ATOM 643 N N . THR A 1 84 ? 6.986 -0.730 17.886 1.00 75.56 84 THR A N 1
ATOM 644 C CA . THR A 1 84 ? 6.537 -1.042 16.524 1.00 75.56 84 THR A CA 1
ATOM 645 C C . THR A 1 84 ? 7.197 -2.347 16.080 1.00 75.56 84 THR A C 1
ATOM 647 O O . THR A 1 84 ? 8.423 -2.406 15.985 1.00 75.56 84 THR A O 1
ATOM 650 N N . SER A 1 85 ? 6.422 -3.395 15.802 1.00 75.00 85 SER A N 1
ATOM 651 C CA . SER A 1 85 ? 6.938 -4.612 15.158 1.00 75.00 85 SER A CA 1
ATOM 652 C C . SER A 1 85 ? 6.507 -4.632 13.701 1.00 75.00 85 SER A C 1
ATOM 654 O O . SER A 1 85 ? 5.306 -4.629 13.436 1.00 75.00 85 SER A O 1
ATOM 656 N N . THR A 1 86 ? 7.464 -4.671 12.773 1.00 85.25 86 THR A N 1
ATOM 657 C CA . THR A 1 86 ? 7.181 -4.789 11.336 1.00 85.25 86 THR A CA 1
ATOM 658 C C . THR A 1 86 ? 7.555 -6.180 10.846 1.00 85.25 86 THR A C 1
ATOM 660 O O . THR A 1 86 ? 8.707 -6.591 10.973 1.00 85.25 86 THR A O 1
ATOM 663 N N . THR A 1 87 ? 6.596 -6.893 10.264 1.00 84.31 87 THR A N 1
ATOM 664 C CA . THR A 1 87 ? 6.807 -8.202 9.641 1.00 84.31 87 THR A CA 1
ATOM 665 C C . THR A 1 87 ? 6.580 -8.077 8.145 1.00 84.31 87 THR A C 1
ATOM 667 O O . THR A 1 87 ? 5.555 -7.556 7.717 1.00 84.31 87 THR A O 1
ATOM 670 N N . THR A 1 88 ? 7.529 -8.561 7.343 1.00 89.88 88 THR A N 1
ATOM 671 C CA . THR A 1 88 ? 7.401 -8.616 5.881 1.00 89.88 88 THR A CA 1
ATOM 672 C C . THR A 1 88 ? 7.432 -10.065 5.423 1.00 89.88 88 THR A C 1
ATOM 674 O O . THR A 1 88 ? 8.361 -10.802 5.747 1.00 89.88 88 THR A O 1
ATOM 677 N N . LEU A 1 89 ? 6.423 -10.469 4.659 1.00 87.50 89 LEU A N 1
ATOM 678 C CA . LEU A 1 89 ? 6.311 -11.792 4.058 1.00 87.50 89 LEU A CA 1
ATOM 679 C C . LEU A 1 89 ? 6.228 -11.652 2.542 1.00 87.50 89 LEU A C 1
ATOM 681 O O . LEU A 1 89 ? 5.477 -10.820 2.035 1.00 87.50 89 LEU A O 1
ATOM 685 N N . ASN A 1 90 ? 6.973 -12.487 1.821 1.00 89.50 90 ASN A N 1
ATOM 686 C CA . ASN A 1 90 ? 6.864 -12.592 0.372 1.00 89.50 90 ASN A CA 1
ATOM 687 C C . ASN A 1 90 ? 5.984 -13.797 0.014 1.00 89.50 90 ASN A C 1
ATOM 689 O O . ASN A 1 90 ? 6.286 -14.926 0.394 1.00 89.50 90 ASN A O 1
ATOM 693 N N . LEU A 1 91 ? 4.890 -13.541 -0.695 1.00 84.12 91 LEU A N 1
ATOM 694 C CA . LEU A 1 91 ? 3.906 -14.517 -1.147 1.00 84.12 91 LEU A CA 1
ATOM 695 C C . LEU A 1 91 ? 3.853 -14.443 -2.669 1.00 84.12 91 LEU A C 1
ATOM 697 O O . LEU A 1 91 ? 3.365 -13.465 -3.233 1.00 84.12 91 LEU A O 1
ATOM 701 N N . ASP A 1 92 ? 4.416 -15.447 -3.338 1.00 86.12 92 ASP A N 1
ATOM 702 C CA . ASP A 1 92 ? 4.478 -15.511 -4.798 1.00 86.12 92 ASP A CA 1
ATOM 703 C C . ASP A 1 92 ? 4.991 -14.215 -5.448 1.00 86.12 92 ASP A C 1
ATOM 705 O O . ASP A 1 92 ? 4.533 -13.805 -6.514 1.00 86.12 92 ASP A O 1
ATOM 709 N N . GLY A 1 93 ? 6.018 -13.586 -4.870 1.00 85.44 93 GLY A N 1
ATOM 710 C CA . GLY A 1 93 ? 6.635 -12.362 -5.392 1.00 8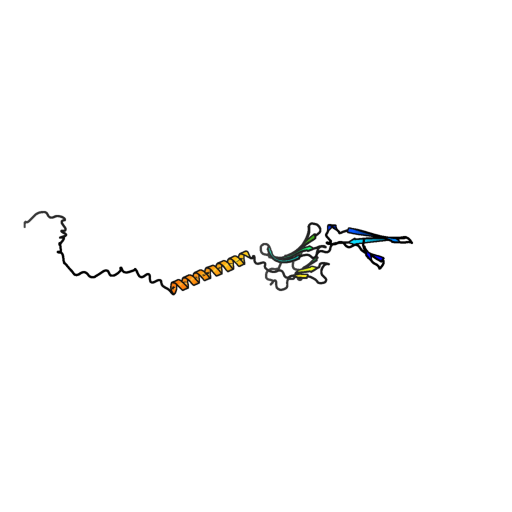5.44 93 GLY A CA 1
ATOM 711 C C . GLY A 1 93 ? 5.901 -11.066 -5.045 1.00 85.44 93 GLY A C 1
ATOM 712 O O . GLY A 1 93 ? 6.443 -9.996 -5.318 1.00 85.44 93 GLY A O 1
ATOM 713 N N . PHE A 1 94 ? 4.729 -11.151 -4.423 1.00 92.50 94 PHE A N 1
ATOM 714 C CA . PHE A 1 94 ? 4.046 -10.025 -3.795 1.00 92.50 94 PHE A CA 1
ATOM 715 C C . PHE A 1 94 ? 4.405 -9.963 -2.316 1.00 92.50 94 PHE A C 1
ATOM 717 O O . PHE A 1 94 ? 4.785 -10.962 -1.710 1.00 92.50 94 PHE A O 1
ATOM 724 N N . ASN A 1 95 ? 4.295 -8.784 -1.723 1.00 94.56 95 ASN A N 1
ATOM 725 C CA . ASN A 1 95 ? 4.701 -8.549 -0.349 1.00 94.56 95 ASN A CA 1
ATOM 726 C C . ASN A 1 95 ? 3.486 -8.257 0.522 1.00 94.56 95 ASN A C 1
ATOM 728 O O . ASN A 1 95 ? 2.544 -7.567 0.121 1.00 94.56 95 ASN A O 1
ATOM 732 N N . LYS A 1 96 ? 3.546 -8.791 1.735 1.00 95.81 96 LYS A N 1
ATOM 733 C CA . LYS A 1 96 ? 2.646 -8.505 2.838 1.00 95.81 96 LYS A CA 1
ATOM 734 C C . LYS A 1 96 ? 3.474 -7.885 3.954 1.00 95.81 96 LYS A C 1
ATOM 736 O O . LYS A 1 96 ? 4.358 -8.549 4.489 1.00 95.81 96 LYS A O 1
ATOM 741 N N . VAL A 1 97 ? 3.210 -6.625 4.267 1.00 96.25 97 VAL A N 1
ATOM 742 C CA . VAL A 1 97 ? 3.895 -5.858 5.308 1.00 96.25 97 VAL A CA 1
ATOM 743 C C . VAL A 1 97 ? 2.879 -5.541 6.393 1.00 96.25 97 VAL A C 1
ATOM 745 O O . VAL A 1 97 ? 1.854 -4.924 6.121 1.00 96.25 97 VAL A O 1
ATOM 748 N N . GLU A 1 98 ? 3.148 -5.980 7.613 1.00 95.50 98 GLU A N 1
ATOM 749 C CA . GLU A 1 98 ? 2.298 -5.734 8.775 1.00 95.50 98 GLU A CA 1
ATOM 750 C C . GLU A 1 98 ? 3.101 -4.990 9.834 1.00 95.50 98 GLU A C 1
ATOM 752 O O . GLU A 1 98 ? 4.184 -5.436 10.214 1.00 95.50 98 GLU A O 1
ATOM 757 N N . SER A 1 99 ? 2.570 -3.871 10.311 1.00 94.81 99 SER A N 1
ATOM 758 C CA . SER A 1 99 ? 3.126 -3.094 11.412 1.00 94.81 99 SER A CA 1
ATOM 759 C C . SER A 1 99 ? 2.151 -3.105 12.582 1.00 94.81 99 SER A C 1
ATOM 761 O O . SER A 1 99 ? 0.973 -2.786 12.409 1.00 94.81 99 SER A O 1
ATOM 763 N N . ARG A 1 100 ? 2.631 -3.473 13.773 1.00 92.69 100 ARG A N 1
ATOM 764 C CA . ARG A 1 100 ? 1.840 -3.490 15.015 1.00 92.69 100 ARG A CA 1
ATOM 765 C C . ARG A 1 100 ? 2.419 -2.488 16.005 1.00 92.69 100 ARG A C 1
ATOM 767 O O . ARG A 1 100 ? 3.629 -2.504 16.225 1.00 92.69 100 ARG A O 1
ATOM 774 N N . LEU A 1 101 ? 1.565 -1.657 16.599 1.00 91.00 101 LEU A N 1
ATOM 775 C CA . LEU A 1 101 ? 1.916 -0.629 17.579 1.00 91.00 101 LEU A CA 1
ATOM 776 C C . LEU A 1 101 ? 1.122 -0.834 18.872 1.00 91.00 101 LEU A C 1
ATOM 778 O O . LEU A 1 101 ? -0.108 -0.798 18.860 1.00 91.00 101 LEU A O 1
ATOM 782 N N . VAL A 1 102 ? 1.816 -1.019 19.995 1.00 89.31 102 VAL A N 1
ATOM 783 C CA . VAL A 1 102 ? 1.177 -1.128 21.316 1.00 89.31 102 VAL A CA 1
ATOM 784 C C . VAL A 1 102 ? 0.803 0.264 21.827 1.00 89.31 102 VAL A C 1
ATOM 786 O O . VAL A 1 102 ? 1.650 1.158 21.883 1.00 89.31 102 VAL A O 1
ATOM 789 N N . LEU A 1 103 ? -0.460 0.449 22.218 1.00 86.88 103 LEU A N 1
ATOM 790 C CA . LEU A 1 103 ? -0.969 1.735 22.687 1.00 86.88 103 LEU A CA 1
ATOM 791 C C . LEU A 1 103 ? -0.821 1.863 24.215 1.00 86.88 103 LEU A C 1
ATOM 793 O O . LEU A 1 103 ? -1.086 0.897 24.939 1.00 86.88 103 LEU A O 1
ATOM 797 N N . PRO A 1 104 ? -0.408 3.034 24.731 1.00 82.31 104 PRO A N 1
ATOM 798 C CA . PRO A 1 104 ? -0.382 3.303 26.162 1.00 82.31 104 PRO A CA 1
ATOM 799 C C . PRO A 1 104 ? -1.801 3.373 26.742 1.00 82.31 104 PRO A C 1
ATOM 801 O O . PRO A 1 104 ? -2.748 3.819 26.092 1.00 82.31 104 PRO A O 1
ATOM 804 N N . GLU A 1 105 ? -1.944 2.945 27.996 1.00 77.06 105 GLU A N 1
ATOM 805 C CA . GLU A 1 105 ? -3.228 2.940 28.697 1.00 77.06 105 GLU A CA 1
ATOM 806 C C . GLU A 1 105 ? -3.770 4.368 28.888 1.00 77.06 105 GLU A C 1
ATOM 808 O O . GLU A 1 105 ? -3.051 5.276 29.303 1.00 77.06 105 GLU A O 1
ATOM 813 N N . GLY A 1 106 ? -5.061 4.567 28.603 1.00 67.62 106 GLY A N 1
ATOM 814 C CA . GLY A 1 106 ? -5.766 5.821 28.892 1.00 67.62 106 GLY A CA 1
ATOM 815 C C . GLY A 1 106 ? -5.597 6.952 27.870 1.00 67.62 106 GLY A C 1
ATOM 816 O O . GLY A 1 106 ? -6.135 8.035 28.102 1.00 67.62 106 GLY A O 1
ATOM 817 N N . ILE A 1 107 ? -4.909 6.735 26.741 1.00 64.25 107 ILE A N 1
ATOM 818 C CA . ILE A 1 107 ? -4.833 7.726 25.655 1.00 64.25 107 ILE A CA 1
ATOM 819 C C . ILE A 1 107 ? -5.967 7.501 24.650 1.00 64.25 107 ILE A C 1
ATOM 821 O O . ILE A 1 107 ? -6.164 6.400 24.140 1.00 64.25 107 ILE A O 1
ATOM 825 N N . ALA A 1 108 ? -6.715 8.566 24.349 1.00 60.25 108 ALA A N 1
ATOM 826 C CA . ALA A 1 108 ? -7.698 8.549 23.275 1.00 60.25 108 ALA A CA 1
ATOM 827 C C . ALA A 1 108 ? -6.983 8.324 21.934 1.00 60.25 108 ALA A C 1
ATOM 829 O O . ALA A 1 108 ? -6.070 9.065 21.586 1.00 60.25 108 ALA A O 1
ATOM 830 N N . THR A 1 109 ? -7.442 7.349 21.148 1.00 64.50 109 THR A N 1
ATOM 831 C CA . THR A 1 109 ? -6.952 7.027 19.791 1.00 64.50 109 THR A CA 1
ATOM 832 C C . THR A 1 109 ? -7.148 8.151 18.764 1.00 64.50 109 THR A C 1
ATOM 834 O O . THR A 1 109 ? -6.875 7.964 17.578 1.00 64.50 109 THR A O 1
ATOM 837 N N . GLY A 1 110 ? -7.631 9.320 19.194 1.00 63.06 110 GLY A N 1
ATOM 838 C CA . GLY A 1 110 ? -7.771 10.497 18.354 1.00 63.06 110 GLY A CA 1
ATOM 839 C C . GLY A 1 110 ? -6.391 10.990 17.950 1.00 63.06 110 GLY A C 1
ATOM 840 O O . GLY A 1 110 ? -5.721 11.610 18.768 1.00 63.06 110 GLY A O 1
ATOM 841 N N . ASN A 1 111 ? -6.020 10.691 16.700 1.00 72.50 111 ASN A N 1
ATOM 842 C CA . ASN A 1 111 ? -4.846 11.133 15.925 1.00 72.50 111 ASN A CA 1
ATOM 843 C C . ASN A 1 111 ? -3.844 10.034 15.546 1.00 72.50 111 ASN A C 1
ATOM 845 O O . ASN A 1 111 ? -2.878 10.343 14.857 1.00 72.50 111 ASN A O 1
ATOM 849 N N . LEU A 1 112 ? -4.077 8.761 15.891 1.00 87.31 112 LEU A N 1
ATOM 850 C CA . LEU A 1 112 ? -3.209 7.701 15.378 1.00 87.31 112 LEU A CA 1
ATOM 851 C C . LEU A 1 112 ? -3.470 7.481 13.885 1.00 87.31 112 LEU A C 1
ATOM 853 O O . LEU A 1 112 ? -4.578 7.124 13.482 1.00 87.31 112 LEU A O 1
ATOM 857 N N . THR A 1 113 ? -2.438 7.653 13.068 1.00 91.62 113 THR A N 1
ATOM 858 C CA . THR A 1 113 ? -2.491 7.385 11.630 1.00 91.62 113 THR A CA 1
ATOM 859 C C . THR A 1 113 ? -1.360 6.455 11.220 1.00 91.62 113 THR A C 1
ATOM 861 O O . THR A 1 113 ? -0.238 6.548 11.716 1.00 91.62 113 THR A O 1
ATOM 864 N N . CYS A 1 114 ? -1.678 5.536 10.318 1.00 93.06 114 CYS A N 1
ATOM 865 C CA . CYS A 1 114 ? -0.717 4.718 9.604 1.00 93.06 114 CYS A CA 1
ATOM 866 C C . CYS A 1 114 ? -0.427 5.376 8.254 1.00 93.06 114 CYS A C 1
ATOM 868 O O . CYS A 1 114 ? -1.347 5.587 7.463 1.00 93.06 114 CYS A O 1
ATOM 870 N N . ALA A 1 115 ? 0.838 5.681 7.999 1.00 94.75 115 ALA A N 1
ATOM 871 C CA . ALA A 1 115 ? 1.347 6.176 6.735 1.00 94.75 115 ALA A CA 1
ATOM 872 C C . ALA A 1 115 ? 1.949 5.017 5.936 1.00 94.75 115 ALA A C 1
ATOM 874 O O . ALA A 1 115 ? 2.870 4.342 6.403 1.00 94.75 115 ALA A O 1
ATOM 875 N N . VAL A 1 116 ? 1.445 4.794 4.724 1.00 96.44 116 VAL A N 1
ATOM 876 C CA . VAL A 1 116 ? 1.927 3.752 3.813 1.00 96.44 116 VAL A CA 1
ATOM 877 C C . VAL A 1 116 ? 2.501 4.391 2.555 1.00 96.44 116 VAL A C 1
ATOM 879 O O . VAL A 1 116 ? 1.833 5.163 1.867 1.00 96.44 116 VAL A O 1
ATOM 882 N N . ILE A 1 117 ? 3.750 4.052 2.247 1.00 96.19 117 ILE A N 1
ATOM 883 C CA . ILE A 1 117 ? 4.496 4.570 1.096 1.00 96.19 117 ILE A CA 1
ATOM 884 C C . ILE A 1 117 ? 4.740 3.427 0.113 1.00 96.19 117 ILE A C 1
ATOM 886 O O . ILE A 1 117 ? 5.264 2.374 0.493 1.00 96.19 117 ILE A O 1
ATOM 890 N N . HIS A 1 118 ? 4.383 3.638 -1.155 1.00 97.19 118 HIS A N 1
ATOM 891 C CA . HIS A 1 118 ? 4.586 2.663 -2.222 1.00 97.19 118 HIS A CA 1
ATOM 892 C C . HIS A 1 118 ? 4.815 3.356 -3.583 1.00 97.19 118 HIS A C 1
ATOM 894 O O . HIS A 1 118 ? 4.117 4.324 -3.874 1.00 97.19 118 HIS A O 1
ATOM 900 N N . PRO A 1 119 ? 5.715 2.855 -4.459 1.00 96.44 119 PRO A N 1
ATOM 901 C CA . PRO A 1 119 ? 6.024 3.477 -5.759 1.00 96.44 119 PRO A CA 1
ATOM 902 C C . PRO A 1 119 ? 4.856 3.595 -6.747 1.00 96.44 119 PRO A C 1
ATOM 904 O O . PRO A 1 119 ? 4.966 4.298 -7.744 1.00 96.44 119 PRO A O 1
ATOM 907 N N . SER A 1 120 ? 3.750 2.884 -6.512 1.00 96.19 120 SER A N 1
ATOM 908 C CA . SER A 1 120 ? 2.539 3.006 -7.336 1.00 96.19 120 SER A CA 1
ATOM 909 C C . SER A 1 120 ? 1.735 4.277 -7.057 1.00 96.19 120 SER A C 1
ATOM 911 O O . SER A 1 120 ? 0.749 4.518 -7.750 1.00 96.19 120 SER A O 1
ATOM 913 N N . TRP A 1 121 ? 2.074 5.024 -6.005 1.00 96.44 121 TRP A N 1
ATOM 914 C CA . TRP A 1 121 ? 1.363 6.224 -5.576 1.00 96.44 121 TRP A CA 1
ATOM 915 C C . TRP A 1 121 ? 2.316 7.417 -5.561 1.00 96.44 121 TRP A C 1
ATOM 917 O O . TRP A 1 121 ? 3.473 7.289 -5.170 1.00 96.44 121 TRP A O 1
ATOM 927 N N . GLU A 1 122 ? 1.819 8.579 -5.983 1.00 95.00 122 GLU A N 1
ATOM 928 C CA . GLU A 1 122 ? 2.562 9.843 -5.907 1.00 95.00 122 GLU A CA 1
ATOM 929 C C . GLU A 1 122 ? 2.541 10.422 -4.483 1.00 95.00 122 GLU A C 1
ATOM 931 O O . GLU A 1 122 ? 3.520 11.008 -4.025 1.00 95.00 122 GLU A O 1
ATOM 936 N N . GLU A 1 123 ? 1.444 10.191 -3.757 1.00 95.12 123 GLU A N 1
ATOM 937 C CA . GLU A 1 123 ? 1.225 10.673 -2.394 1.00 95.12 123 GLU A CA 1
ATOM 938 C C . GLU A 1 123 ? 1.249 9.536 -1.362 1.00 95.12 123 GLU A C 1
ATOM 940 O O . GLU A 1 123 ? 1.012 8.364 -1.669 1.00 95.12 123 GLU A O 1
ATOM 945 N N . VAL A 1 124 ? 1.513 9.898 -0.104 1.00 94.81 124 VAL A N 1
ATOM 946 C CA . VAL A 1 124 ? 1.485 8.967 1.031 1.00 94.81 124 VAL A CA 1
ATOM 947 C C . VAL A 1 124 ? 0.046 8.554 1.329 1.00 94.81 124 VAL A C 1
ATOM 949 O O . VAL A 1 124 ? -0.829 9.402 1.506 1.00 94.81 124 VAL A O 1
ATOM 952 N N . HIS A 1 125 ? -0.198 7.250 1.449 1.00 95.12 125 HIS A N 1
ATOM 953 C CA . HIS A 1 125 ? -1.521 6.736 1.777 1.00 95.12 125 HIS A CA 1
ATOM 954 C C . HIS A 1 125 ? -1.710 6.668 3.296 1.00 95.12 125 HIS A C 1
ATOM 956 O O . HIS A 1 125 ? -1.056 5.876 3.975 1.00 95.12 125 HIS A O 1
ATOM 962 N N . MET A 1 126 ? -2.599 7.506 3.829 1.00 93.81 126 MET A N 1
ATOM 963 C CA . MET A 1 126 ? -2.849 7.631 5.267 1.00 93.81 126 MET A CA 1
ATOM 964 C C . MET A 1 126 ? -4.140 6.910 5.662 1.00 93.81 126 MET A C 1
ATOM 966 O O . MET A 1 126 ? -5.204 7.201 5.114 1.00 93.81 126 MET A O 1
ATOM 970 N N . VAL A 1 127 ? -4.073 6.014 6.649 1.00 93.44 127 VAL A N 1
ATOM 971 C CA . VAL A 1 127 ? -5.238 5.270 7.158 1.00 93.44 127 VAL A CA 1
ATOM 972 C C . VAL A 1 127 ? -5.305 5.364 8.678 1.00 93.44 127 VAL A C 1
ATOM 974 O O . VAL A 1 127 ? -4.292 5.271 9.366 1.00 93.44 127 VAL A O 1
ATOM 977 N N . THR A 1 128 ? -6.506 5.547 9.223 1.00 91.69 128 THR A N 1
ATOM 978 C CA . THR A 1 128 ? -6.745 5.571 10.673 1.00 91.69 128 THR A CA 1
ATOM 979 C C . THR A 1 128 ? -7.249 4.204 11.146 1.00 91.69 128 THR A C 1
ATOM 981 O O . THR A 1 128 ? -8.174 3.656 10.542 1.00 91.69 128 THR A O 1
ATOM 984 N N . PRO A 1 129 ? -6.667 3.616 12.207 1.00 90.50 129 PRO A N 1
ATOM 985 C CA . PRO A 1 129 ? -7.124 2.338 12.728 1.00 90.50 129 PRO A CA 1
ATOM 986 C C . PRO A 1 129 ? -8.467 2.509 13.449 1.00 90.50 129 PRO A C 1
ATOM 988 O O . PRO A 1 129 ? -8.593 3.267 14.411 1.00 90.50 129 PRO A O 1
ATOM 991 N N . GLY A 1 130 ? -9.481 1.787 12.972 1.00 84.69 130 GLY A N 1
ATOM 992 C CA . GLY A 1 130 ? -10.827 1.782 13.546 1.00 84.69 130 GLY A CA 1
ATOM 993 C C . GLY A 1 130 ? -11.107 0.562 14.425 1.00 84.69 130 GLY A C 1
ATOM 994 O O . GLY A 1 130 ? -10.444 -0.472 14.326 1.00 84.69 130 GLY A O 1
ATOM 995 N N . ILE A 1 131 ? -12.139 0.658 15.268 1.00 79.62 131 ILE A N 1
ATOM 996 C CA . ILE A 1 131 ? -12.695 -0.509 15.964 1.00 79.62 131 ILE A CA 1
ATOM 997 C C . ILE A 1 131 ? -13.535 -1.300 14.962 1.00 79.62 131 ILE A C 1
ATOM 999 O O . ILE A 1 131 ? -14.558 -0.815 14.474 1.00 79.62 131 ILE A O 1
ATOM 1003 N N . VAL A 1 132 ? -13.126 -2.532 14.672 1.00 72.62 132 VAL A N 1
ATOM 1004 C CA . VAL A 1 132 ? -13.880 -3.420 13.784 1.00 72.62 132 VAL A CA 1
ATOM 1005 C C . VAL A 1 132 ? -14.993 -4.072 14.595 1.00 72.62 132 VAL A C 1
ATOM 1007 O O . VAL A 1 132 ? -14.764 -4.996 15.373 1.00 72.62 132 VAL A O 1
ATOM 1010 N N . ILE A 1 133 ? -16.221 -3.580 14.430 1.00 72.38 133 ILE A N 1
ATOM 1011 C CA . ILE A 1 133 ? -17.396 -4.206 15.037 1.00 72.38 133 ILE A CA 1
ATOM 1012 C C . ILE A 1 133 ? -17.812 -5.380 14.143 1.00 72.38 133 ILE A C 1
ATOM 1014 O O . ILE A 1 133 ? -18.182 -5.165 12.986 1.00 72.38 133 ILE A O 1
ATOM 1018 N N . PRO A 1 134 ? -17.787 -6.630 14.635 1.00 79.62 134 PRO A N 1
ATOM 1019 C CA . PRO A 1 134 ? -18.194 -7.763 13.825 1.00 79.62 134 PRO A CA 1
ATOM 1020 C C . PRO A 1 134 ? -19.685 -7.658 13.489 1.00 79.62 134 PRO A C 1
ATOM 1022 O O . PRO A 1 134 ? -20.534 -7.550 14.375 1.00 79.62 134 PRO A O 1
ATOM 1025 N N . TRP A 1 135 ? -20.015 -7.778 12.202 1.00 77.81 135 TRP A N 1
ATOM 1026 C CA . TRP A 1 135 ? -21.388 -7.718 11.679 1.00 77.81 135 TRP A CA 1
ATOM 1027 C C . TRP A 1 135 ? -22.366 -8.650 12.397 1.00 77.81 135 TRP A C 1
ATOM 1029 O O . TRP A 1 135 ? -23.547 -8.337 12.523 1.00 77.81 135 TRP A O 1
ATOM 1039 N N . ARG A 1 136 ? -21.875 -9.772 12.934 1.00 84.25 136 ARG A N 1
ATOM 1040 C CA . ARG A 1 136 ? -22.680 -10.682 13.756 1.00 84.25 136 ARG A CA 1
ATOM 1041 C C . ARG A 1 136 ? -23.297 -9.980 14.969 1.00 84.25 136 ARG A C 1
ATOM 1043 O O . ARG A 1 136 ? -24.468 -10.205 15.244 1.00 84.25 136 ARG A O 1
ATOM 1050 N N . LEU A 1 137 ? -22.555 -9.108 15.655 1.00 82.94 137 LEU A N 1
ATOM 1051 C CA . LEU A 1 137 ? -23.072 -8.356 16.804 1.00 82.94 137 LEU A CA 1
ATOM 1052 C C . LEU A 1 137 ? -24.125 -7.333 16.379 1.00 82.94 137 LEU A C 1
ATOM 1054 O O . LEU A 1 137 ? -25.137 -7.179 17.059 1.00 82.94 137 LEU A O 1
ATOM 1058 N N . VAL A 1 138 ? -23.933 -6.700 15.220 1.00 85.00 138 VAL A N 1
ATOM 1059 C CA . VAL A 1 138 ? -24.917 -5.773 14.648 1.00 85.00 138 VAL A CA 1
ATOM 1060 C C . VAL A 1 138 ? -26.223 -6.512 14.348 1.00 85.00 138 VAL A C 1
ATOM 1062 O O . VAL A 1 138 ? -27.281 -6.090 14.808 1.00 85.00 138 VAL A O 1
ATOM 1065 N N . ILE A 1 139 ? -26.156 -7.667 13.679 1.00 88.88 139 ILE A N 1
ATOM 1066 C CA . ILE A 1 139 ? -27.335 -8.488 13.356 1.00 88.88 139 ILE A CA 1
ATOM 1067 C C . ILE A 1 139 ? -28.057 -8.945 14.628 1.00 88.88 139 ILE A C 1
ATOM 1069 O O . ILE A 1 139 ? -29.281 -8.848 14.703 1.00 88.88 139 ILE A O 1
ATOM 1073 N N . ILE A 1 140 ? -27.315 -9.396 15.645 1.00 90.25 140 ILE A N 1
ATOM 1074 C CA . ILE A 1 140 ? -27.897 -9.787 16.935 1.00 90.25 140 ILE A CA 1
ATOM 1075 C C . ILE A 1 140 ? -28.611 -8.593 17.578 1.00 90.25 140 ILE A C 1
ATOM 1077 O O . ILE A 1 140 ? -29.757 -8.738 17.994 1.00 90.25 140 ILE A O 1
ATOM 1081 N N . SER A 1 141 ? -27.984 -7.412 17.610 1.00 89.81 141 SER A N 1
ATOM 1082 C CA . SER A 1 141 ? -28.582 -6.209 18.207 1.00 89.81 141 SER A CA 1
ATOM 1083 C C . SER A 1 141 ? -29.864 -5.763 17.494 1.00 89.81 141 SER A C 1
ATOM 1085 O O . SER A 1 141 ? -30.856 -5.434 18.137 1.00 89.81 141 SER A O 1
ATOM 1087 N N . VAL A 1 142 ? -29.896 -5.820 16.161 1.00 93.44 142 VAL A N 1
ATOM 1088 C CA . VAL A 1 142 ? -31.088 -5.468 15.377 1.00 93.44 142 VAL A CA 1
ATOM 1089 C C . VAL A 1 142 ? -32.191 -6.509 15.573 1.00 93.44 142 VAL A C 1
ATOM 1091 O O . VAL A 1 142 ? -33.365 -6.153 15.710 1.00 93.44 142 VAL A O 1
ATOM 1094 N N . GLY A 1 143 ? -31.824 -7.792 15.635 1.00 93.56 143 GLY A N 1
ATOM 1095 C CA . GLY A 1 143 ? -32.753 -8.888 15.893 1.00 93.56 143 GLY A CA 1
ATOM 1096 C C . GLY A 1 143 ? -33.419 -8.780 17.264 1.00 93.56 143 GLY A C 1
ATOM 1097 O O . GLY A 1 143 ? -34.641 -8.899 17.362 1.00 93.56 143 GLY A O 1
ATOM 1098 N N . THR A 1 144 ? -32.650 -8.487 18.317 1.00 94.19 144 THR A N 1
ATOM 1099 C CA . THR A 1 144 ? -33.196 -8.325 19.673 1.00 94.19 144 THR A CA 1
ATOM 1100 C C . THR A 1 144 ? -34.097 -7.099 19.779 1.00 94.19 144 THR A C 1
ATOM 1102 O O . THR A 1 144 ? -35.190 -7.210 20.332 1.00 94.19 144 THR A O 1
ATOM 1105 N N . ILE A 1 145 ? -33.708 -5.961 19.196 1.00 94.62 145 ILE A N 1
ATOM 1106 C CA . ILE A 1 145 ? -34.540 -4.747 19.174 1.00 94.62 145 ILE A CA 1
ATOM 1107 C C . ILE A 1 145 ? -35.861 -5.013 18.445 1.00 94.62 145 ILE A C 1
ATOM 1109 O O . ILE A 1 145 ? -36.930 -4.682 18.959 1.00 94.62 145 ILE A O 1
ATOM 1113 N N . SER A 1 146 ? -35.810 -5.667 17.283 1.00 94.31 146 SER A N 1
ATOM 1114 C CA . SER A 1 146 ? -37.009 -6.006 16.507 1.00 94.31 146 SER A CA 1
ATOM 1115 C C . SER A 1 146 ? -37.942 -6.933 17.286 1.00 94.31 146 SER A C 1
ATOM 1117 O O . SER A 1 146 ? -39.149 -6.700 17.331 1.00 94.31 146 SER A O 1
ATOM 1119 N N . PHE A 1 147 ? -37.386 -7.946 17.958 1.00 94.38 147 PHE A N 1
ATOM 1120 C CA . PHE A 1 147 ? -38.162 -8.854 18.798 1.00 94.38 147 PHE A CA 1
ATOM 1121 C C . PHE A 1 147 ? -38.850 -8.097 19.938 1.00 94.38 147 PHE A C 1
ATOM 1123 O O . PHE A 1 147 ? -40.064 -8.201 20.086 1.00 94.38 147 PHE A O 1
ATOM 1130 N N . ILE A 1 148 ? -38.114 -7.261 20.678 1.00 94.81 148 ILE A N 1
ATOM 1131 C CA . ILE A 1 148 ? -38.654 -6.446 21.779 1.00 94.81 148 ILE A CA 1
ATOM 1132 C C . ILE A 1 148 ? -39.807 -5.554 21.297 1.00 94.81 148 ILE A C 1
ATOM 1134 O O . ILE A 1 148 ? -40.841 -5.483 21.963 1.00 94.81 148 ILE A O 1
ATOM 1138 N N . MET A 1 149 ? -39.676 -4.927 20.125 1.00 93.81 149 MET A N 1
ATOM 1139 C CA . MET A 1 149 ? -40.734 -4.090 19.549 1.00 93.81 149 MET A CA 1
ATOM 1140 C C . MET A 1 149 ? -42.005 -4.882 19.223 1.00 93.81 149 MET A C 1
ATOM 1142 O O . MET A 1 149 ? -43.106 -4.392 19.477 1.00 93.81 149 MET A O 1
ATOM 1146 N N . VAL A 1 150 ? -41.882 -6.120 18.735 1.00 95.06 150 VAL A N 1
ATOM 1147 C CA . VAL A 1 150 ? -43.035 -7.011 18.517 1.00 95.06 150 VAL A CA 1
ATOM 1148 C C . VAL A 1 150 ? -43.712 -7.362 19.842 1.00 95.06 150 VAL A C 1
ATOM 1150 O O . VAL A 1 150 ? -44.942 -7.349 19.920 1.00 95.06 150 VAL A O 1
ATOM 1153 N N . ILE A 1 151 ? -42.940 -7.621 20.902 1.00 94.25 151 ILE A N 1
ATOM 1154 C CA . ILE A 1 151 ? -43.508 -8.028 22.194 1.00 94.25 151 ILE A CA 1
ATOM 1155 C C . ILE A 1 151 ? -44.236 -6.846 22.841 1.00 94.25 151 ILE A C 1
ATOM 1157 O O . ILE A 1 151 ? -45.376 -6.985 23.287 1.00 94.25 151 ILE A O 1
ATOM 1161 N N . LEU A 1 152 ? -43.618 -5.660 22.836 1.00 94.44 152 LEU A N 1
ATOM 1162 C CA . LEU A 1 152 ? -44.236 -4.428 23.331 1.00 94.44 152 LEU A CA 1
ATOM 1163 C C . LEU A 1 152 ? -45.485 -4.056 22.520 1.00 94.44 152 LEU A C 1
ATOM 1165 O O . LEU A 1 152 ? -46.504 -3.690 23.108 1.00 94.44 152 LEU A O 1
ATOM 1169 N N . GLY A 1 153 ? -45.447 -4.216 21.193 1.00 92.81 153 GLY A N 1
ATOM 1170 C CA . GLY A 1 153 ? -46.603 -4.017 20.317 1.00 92.81 153 GLY A CA 1
ATOM 1171 C C . GLY A 1 153 ? -47.751 -4.989 20.610 1.00 92.81 153 GLY A C 1
ATOM 1172 O O . GLY A 1 153 ? -48.900 -4.565 20.739 1.00 92.81 153 GLY A O 1
ATOM 1173 N N . GLY A 1 154 ? -47.452 -6.277 20.800 1.00 89.38 154 GLY A N 1
ATOM 1174 C CA . GLY A 1 154 ? -48.441 -7.297 21.161 1.00 89.38 154 GLY A CA 1
ATOM 1175 C C . GLY A 1 154 ? -49.071 -7.062 22.538 1.00 89.38 154 GLY A C 1
ATOM 1176 O O . GLY A 1 154 ? -50.292 -7.153 22.694 1.00 89.38 154 GLY A O 1
ATOM 1177 N N . LEU A 1 155 ? -48.269 -6.683 23.538 1.00 88.25 155 LEU A N 1
ATOM 1178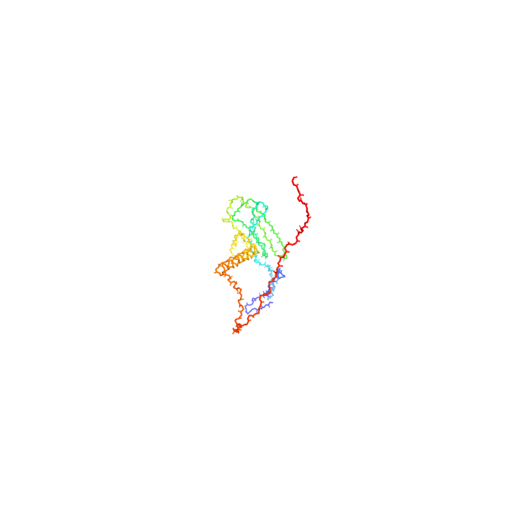 C CA . LEU A 1 155 ? -48.761 -6.318 24.872 1.00 88.25 155 LEU A CA 1
ATOM 1179 C C . LEU A 1 155 ? -49.621 -5.046 24.846 1.00 88.25 155 LEU A C 1
ATOM 1181 O O . LEU A 1 155 ? -50.621 -4.961 25.559 1.00 88.25 155 LEU A O 1
ATOM 1185 N N . TYR A 1 156 ? -49.271 -4.061 24.017 1.00 87.75 156 TYR A N 1
ATOM 1186 C CA . TYR A 1 156 ? -50.092 -2.867 23.821 1.00 87.75 156 TYR A CA 1
ATOM 1187 C C . TYR A 1 156 ? -51.441 -3.211 23.171 1.00 87.75 156 TYR A C 1
ATOM 1189 O O . TYR A 1 156 ? -52.488 -2.765 23.646 1.00 87.75 156 TYR A O 1
ATOM 1197 N N . PHE A 1 157 ? -51.435 -4.052 22.132 1.00 82.81 157 PHE A N 1
ATOM 1198 C CA . PHE A 1 157 ? -52.644 -4.452 21.409 1.00 82.81 157 PHE A CA 1
ATOM 1199 C C . PHE A 1 157 ? -53.604 -5.275 22.284 1.00 82.81 157 PHE A C 1
ATOM 1201 O O . PHE A 1 157 ? -54.801 -4.990 22.331 1.00 82.81 157 PHE A O 1
ATOM 1208 N N . THR A 1 158 ? -53.075 -6.236 23.047 1.00 75.50 158 THR A N 1
ATOM 1209 C CA . THR A 1 158 ? -53.860 -7.053 23.994 1.00 75.50 158 THR A CA 1
ATOM 1210 C C . THR A 1 158 ? -54.431 -6.238 25.154 1.00 75.50 158 THR A C 1
ATOM 1212 O O . THR A 1 158 ? -55.533 -6.524 25.616 1.00 75.50 158 THR A O 1
ATOM 1215 N N . ARG A 1 159 ? -53.734 -5.184 25.603 1.00 73.44 159 ARG A N 1
ATOM 1216 C CA . ARG A 1 159 ? -54.248 -4.259 26.626 1.00 73.44 159 ARG A CA 1
ATOM 1217 C C . ARG A 1 159 ? -55.330 -3.314 26.106 1.00 73.44 159 ARG A C 1
ATOM 1219 O O . ARG A 1 159 ? -56.247 -2.999 26.859 1.00 73.44 159 ARG A O 1
ATOM 1226 N N . LYS A 1 160 ? -55.242 -2.849 24.853 1.00 73.25 160 LYS A N 1
ATOM 1227 C CA . LYS A 1 160 ? -56.242 -1.935 24.269 1.00 73.25 160 LYS A CA 1
ATOM 1228 C C . LYS A 1 160 ? -57.526 -2.630 23.817 1.00 73.25 160 LYS A C 1
ATOM 1230 O O . LYS A 1 160 ? -58.582 -2.004 23.840 1.00 73.25 160 LYS A O 1
ATOM 1235 N N . HIS A 1 161 ? -57.444 -3.901 23.431 1.00 64.12 161 HIS A N 1
ATOM 1236 C CA . HIS A 1 161 ? -58.597 -4.711 23.047 1.00 64.12 161 HIS A CA 1
ATOM 1237 C C . HIS A 1 161 ? -58.717 -5.925 23.975 1.00 64.12 161 HIS A C 1
ATOM 1239 O O . HIS A 1 161 ? -58.333 -7.030 23.583 1.00 64.12 161 HIS A O 1
ATOM 1245 N N . PRO A 1 162 ? -59.251 -5.764 25.203 1.00 61.50 162 PRO A N 1
ATOM 1246 C CA . PRO A 1 162 ? -59.619 -6.916 26.010 1.00 61.50 162 PRO A CA 1
ATOM 1247 C C . PRO A 1 162 ? -60.650 -7.726 25.217 1.00 61.50 162 PRO A C 1
ATOM 1249 O O . PRO A 1 162 ? -61.759 -7.258 24.953 1.00 61.50 162 PRO A O 1
ATOM 1252 N N . CYS A 1 163 ? -60.264 -8.926 24.781 1.00 61.81 163 CYS A N 1
ATOM 1253 C CA . CYS A 1 163 ? -61.173 -9.850 24.118 1.00 61.81 163 CYS A CA 1
ATOM 1254 C C . CYS A 1 163 ? -62.321 -10.169 25.080 1.00 61.81 163 CYS A C 1
ATOM 1256 O O . CYS A 1 163 ? -62.167 -10.956 26.013 1.00 61.81 163 CYS A O 1
ATOM 1258 N N . ARG A 1 164 ? -63.489 -9.562 24.851 1.00 51.03 164 ARG A N 1
ATOM 1259 C CA . ARG A 1 164 ? -64.742 -9.975 25.479 1.00 51.03 164 ARG A CA 1
ATOM 1260 C C . ARG A 1 164 ? -65.174 -11.258 24.769 1.00 51.03 164 ARG A C 1
ATOM 1262 O O . ARG A 1 164 ? -65.934 -11.219 23.807 1.00 51.03 164 ARG A O 1
ATOM 1269 N N . ILE A 1 165 ? -64.632 -12.396 25.198 1.00 55.84 165 ILE A N 1
ATOM 1270 C CA . ILE A 1 165 ? -65.181 -13.702 24.823 1.00 55.84 165 ILE A CA 1
ATOM 1271 C C . ILE A 1 165 ? -66.539 -13.782 25.516 1.00 55.84 165 ILE A C 1
ATOM 1273 O O . ILE A 1 165 ? -66.639 -14.102 26.696 1.00 55.84 165 ILE A O 1
ATOM 1277 N N . SER A 1 166 ? -67.584 -13.379 24.795 1.00 51.78 166 SER A N 1
ATOM 1278 C CA . SER A 1 166 ? -68.956 -13.603 25.225 1.00 51.78 166 SER A CA 1
ATOM 1279 C C . SER A 1 166 ? -69.303 -15.056 24.910 1.00 51.78 166 SER A C 1
ATOM 1281 O O . SER A 1 166 ? -69.224 -15.438 23.738 1.00 51.78 166 SER A O 1
ATOM 1283 N N . PRO A 1 167 ? -69.687 -15.882 25.896 1.00 49.59 167 PRO A N 1
ATOM 1284 C CA . PRO A 1 167 ? -70.227 -17.197 25.600 1.00 49.59 167 PRO A CA 1
ATOM 1285 C C . PRO A 1 167 ? -71.517 -17.023 24.785 1.00 49.59 167 PRO A C 1
ATOM 1287 O O . PRO A 1 167 ? -72.354 -16.168 25.078 1.00 49.59 167 PRO A O 1
ATOM 1290 N N . LYS A 1 168 ? -71.626 -17.781 23.696 1.00 39.78 168 LYS A N 1
ATOM 1291 C CA . LYS A 1 168 ? -72.733 -17.714 22.741 1.00 39.78 168 LYS A CA 1
ATOM 1292 C C . LYS A 1 168 ? -73.999 -18.291 23.387 1.00 39.78 168 LYS A C 1
ATOM 1294 O O . LYS A 1 168 ? -73.991 -19.450 23.787 1.00 39.78 168 LYS A O 1
ATOM 1299 N N . ALA A 1 169 ? -75.063 -17.493 23.498 1.00 45.12 169 ALA A N 1
ATOM 1300 C CA . ALA A 1 169 ? -76.378 -17.976 23.925 1.00 45.12 169 ALA A CA 1
ATOM 1301 C C . ALA A 1 169 ? -77.054 -18.779 22.786 1.00 45.12 169 ALA A C 1
ATOM 1303 O O . ALA A 1 169 ? -76.859 -18.421 21.617 1.00 45.12 169 ALA A O 1
ATOM 1304 N N . PRO A 1 170 ? -77.818 -19.851 23.081 1.00 43.94 170 PRO A N 1
ATOM 1305 C CA . PRO A 1 170 ? -78.491 -20.660 22.062 1.00 43.94 170 PRO A CA 1
ATOM 1306 C C . PRO A 1 170 ? -79.602 -19.875 21.349 1.00 43.94 170 PRO A C 1
ATOM 1308 O O . PRO A 1 170 ? -80.239 -19.010 21.947 1.00 43.94 170 PRO A O 1
ATOM 1311 N N . GLN A 1 171 ? -79.830 -20.187 20.068 1.00 40.62 171 GLN A N 1
ATOM 1312 C CA . GLN A 1 171 ? -80.911 -19.616 19.259 1.00 40.62 171 GLN A CA 1
ATOM 1313 C C . GLN A 1 171 ? -82.287 -19.877 19.883 1.00 40.62 171 GLN A C 1
ATOM 1315 O O . GLN A 1 171 ? -82.572 -20.980 20.343 1.00 40.62 171 GLN A O 1
ATOM 1320 N N . SER A 1 172 ? -83.145 -18.859 19.830 1.00 43.72 172 SER A N 1
ATOM 1321 C CA . SER A 1 172 ? -84.566 -18.937 20.156 1.00 43.72 172 SER A CA 1
ATOM 1322 C C . SER A 1 172 ? -85.278 -19.902 19.208 1.00 43.72 172 SER A C 1
ATOM 1324 O O . SER A 1 172 ? -85.385 -19.618 18.012 1.00 43.72 172 SER A O 1
ATOM 1326 N N . GLN A 1 173 ? -85.789 -21.006 19.743 1.00 41.03 173 GLN A N 1
ATOM 1327 C CA . GLN A 1 173 ? -86.765 -21.841 19.062 1.00 41.03 173 GLN A CA 1
ATOM 1328 C C . GLN A 1 173 ? -88.089 -21.735 19.815 1.00 41.03 173 GLN A C 1
ATOM 1330 O O . GLN A 1 173 ? -88.164 -22.084 20.986 1.00 41.03 173 GLN A O 1
ATOM 1335 N N . ASP A 1 174 ? -89.050 -21.145 19.107 1.00 38.38 174 ASP A N 1
ATOM 1336 C CA . ASP A 1 174 ? -90.498 -21.356 19.151 1.00 38.38 174 ASP A CA 1
ATOM 1337 C C . ASP A 1 174 ? -91.138 -21.625 20.525 1.00 38.38 174 ASP A C 1
ATOM 1339 O O . ASP A 1 174 ? -91.026 -22.707 21.100 1.00 38.38 174 ASP A O 1
ATOM 1343 N N . TYR A 1 175 ? -91.857 -20.621 21.032 1.00 43.56 175 TYR A N 1
ATOM 1344 C CA . TYR A 1 175 ? -92.723 -20.759 22.199 1.00 43.56 175 TYR A CA 1
ATOM 1345 C C . TYR A 1 175 ? -93.935 -21.620 21.824 1.00 43.56 175 TYR A C 1
ATOM 1347 O O . TYR A 1 175 ? -94.833 -21.152 21.127 1.00 43.56 175 TYR A O 1
ATOM 1355 N N . VAL A 1 176 ? -93.972 -22.858 22.320 1.00 49.78 176 VAL A N 1
ATOM 1356 C CA . VAL A 1 176 ? -95.183 -23.686 22.361 1.00 49.78 176 VAL A CA 1
ATOM 1357 C C . VAL A 1 176 ? -95.685 -23.742 23.803 1.00 49.78 176 VAL A C 1
ATOM 1359 O O . VAL A 1 176 ? -94.920 -23.972 24.738 1.00 49.78 176 VAL A O 1
ATOM 1362 N N . GLU A 1 177 ? -96.975 -23.455 23.928 1.00 53.09 177 GLU A N 1
ATOM 1363 C CA . GLU A 1 177 ? -97.775 -23.254 25.133 1.00 53.09 177 GLU A CA 1
ATOM 1364 C C . GLU A 1 177 ? -97.862 -24.490 26.052 1.00 53.09 177 GLU A C 1
ATOM 1366 O O . GLU A 1 177 ? -97.739 -25.635 25.618 1.00 53.09 177 GLU A O 1
ATOM 1371 N N . GLU A 1 178 ? -98.036 -24.206 27.343 1.00 49.41 178 GLU A N 1
ATOM 1372 C CA . GLU A 1 178 ? -97.922 -25.090 28.506 1.00 49.41 178 GLU A CA 1
ATOM 1373 C C . GLU A 1 178 ? -98.858 -26.310 28.517 1.00 49.41 178 GLU A C 1
ATOM 1375 O O . GLU A 1 178 ? -100.050 -26.210 28.230 1.00 49.41 178 GLU A O 1
ATOM 1380 N N . VAL A 1 179 ? -98.341 -27.434 29.031 1.00 57.00 179 VAL A N 1
ATOM 1381 C CA . VAL A 1 179 ? -99.128 -28.426 29.782 1.00 57.00 179 VAL A CA 1
ATOM 1382 C C . VAL A 1 179 ? -98.276 -28.923 30.957 1.00 57.00 179 VAL A C 1
ATOM 1384 O O . VAL A 1 179 ? -97.217 -29.514 30.749 1.00 57.00 179 VAL A O 1
ATOM 1387 N N . GLU A 1 180 ? -98.717 -28.679 32.192 1.00 50.62 180 GLU A N 1
ATOM 1388 C CA . GLU A 1 180 ? -98.070 -29.172 33.417 1.00 50.62 180 GLU A CA 1
ATOM 1389 C C . GLU A 1 180 ? -98.239 -30.697 33.580 1.00 50.62 180 GLU A C 1
ATOM 1391 O O . GLU A 1 180 ? -99.363 -31.200 33.480 1.00 50.62 180 GLU A O 1
ATOM 1396 N N . PRO A 1 181 ? -97.180 -31.446 33.955 1.00 46.84 181 PRO A N 1
ATOM 1397 C CA . PRO A 1 181 ? -97.352 -32.746 34.589 1.00 46.84 181 PRO A CA 1
ATOM 1398 C C . PRO A 1 181 ? -96.742 -32.771 36.001 1.00 46.84 181 PRO A C 1
ATOM 1400 O O . PRO A 1 181 ? -95.538 -32.633 36.187 1.00 46.84 181 PRO A O 1
ATOM 1403 N N . TYR A 1 182 ? -97.638 -32.963 36.973 1.00 51.41 182 TYR A N 1
ATOM 1404 C CA . TYR A 1 182 ? -97.487 -33.540 38.316 1.00 51.41 182 TYR A CA 1
ATOM 1405 C C . TYR A 1 182 ? -96.098 -33.510 38.999 1.00 51.41 182 TYR A C 1
ATOM 1407 O O . TYR A 1 182 ? -95.142 -34.187 38.626 1.00 51.41 182 TYR A O 1
ATOM 1415 N N . ALA A 1 183 ? -96.033 -32.827 40.143 1.00 53.50 183 ALA A N 1
ATOM 1416 C CA . ALA A 1 183 ? -94.933 -32.960 41.090 1.00 53.50 183 ALA A CA 1
ATOM 1417 C C . ALA A 1 183 ? -94.944 -34.357 41.746 1.00 53.50 183 ALA A C 1
ATOM 1419 O O . ALA A 1 183 ? -95.884 -34.702 42.461 1.00 53.50 183 ALA A O 1
ATOM 1420 N N . SER A 1 184 ? -93.888 -35.154 41.554 1.00 52.12 184 SER A N 1
ATOM 1421 C CA . SER A 1 184 ? -93.614 -36.319 42.405 1.00 52.12 184 SER A CA 1
ATOM 1422 C C . SER A 1 184 ? -92.624 -35.925 43.502 1.00 52.12 184 SER A C 1
ATOM 1424 O O . SER A 1 184 ? -91.451 -35.662 43.230 1.00 52.12 184 SER A O 1
ATOM 1426 N N . TYR A 1 185 ? -93.090 -35.868 44.746 1.00 55.69 185 TYR A N 1
ATOM 1427 C CA . TYR A 1 185 ? -92.260 -35.571 45.913 1.00 55.69 185 TYR A CA 1
ATOM 1428 C C . TYR A 1 185 ? -91.356 -36.769 46.234 1.00 55.69 185 TYR A C 1
ATOM 1430 O O . TYR A 1 185 ? -91.848 -37.886 46.390 1.00 55.69 185 TYR A O 1
ATOM 1438 N N . VAL A 1 186 ? -90.047 -36.548 46.381 1.00 57.47 186 VAL A N 1
ATOM 1439 C CA . VAL A 1 186 ? -89.126 -37.559 46.921 1.00 57.47 186 VAL A CA 1
ATOM 1440 C C . VAL A 1 186 ? -88.815 -37.190 48.368 1.00 57.47 186 VAL A C 1
ATOM 1442 O O . VAL A 1 186 ? -88.163 -36.187 48.650 1.00 57.47 186 VAL A O 1
ATOM 1445 N N . GLN A 1 187 ? -89.333 -37.991 49.294 1.00 58.47 187 GLN A N 1
ATOM 1446 C CA . GLN A 1 187 ? -89.119 -37.851 50.729 1.00 58.47 187 GLN A CA 1
ATOM 1447 C C . GLN A 1 187 ? -87.753 -38.444 51.097 1.00 58.47 187 GLN A C 1
ATOM 1449 O O . GLN A 1 187 ? -87.564 -39.656 51.027 1.00 58.47 187 GLN A O 1
ATOM 1454 N N . SER A 1 188 ? -86.794 -37.603 51.491 1.00 56.06 188 SER A N 1
ATOM 1455 C CA . SER A 1 188 ? -85.499 -38.078 51.990 1.00 56.06 188 SER A CA 1
ATOM 1456 C C . SER A 1 188 ? -85.587 -38.300 53.503 1.00 56.06 188 SER A C 1
ATOM 1458 O O . SER A 1 188 ? -85.597 -37.349 54.284 1.00 56.06 188 SER A O 1
ATOM 1460 N N . ALA A 1 189 ? -85.733 -39.560 53.918 1.00 54.56 189 ALA A N 1
ATOM 1461 C CA . ALA A 1 189 ? -85.753 -39.967 55.319 1.00 54.56 189 ALA A CA 1
ATOM 1462 C C . ALA A 1 189 ? -84.326 -40.278 55.804 1.00 54.56 189 ALA A C 1
ATOM 1464 O O . ALA A 1 189 ? -83.696 -41.221 55.329 1.00 54.56 189 ALA A O 1
ATOM 1465 N N . ASN A 1 190 ? -83.831 -39.521 56.789 1.00 50.50 190 ASN A N 1
ATOM 1466 C CA . ASN A 1 190 ? -82.630 -39.890 57.540 1.00 50.50 190 ASN A CA 1
ATOM 1467 C C . ASN A 1 190 ? -82.976 -41.017 58.522 1.00 50.50 190 ASN A C 1
ATOM 1469 O O . ASN A 1 190 ? -83.474 -40.776 59.620 1.00 50.50 190 ASN A O 1
ATOM 1473 N N . LEU A 1 191 ? -82.708 -42.255 58.114 1.00 56.16 191 LEU A N 1
ATOM 1474 C CA . LEU A 1 191 ? -82.769 -43.445 58.958 1.00 56.16 191 LEU A CA 1
ATOM 1475 C C . LEU A 1 191 ? -81.356 -43.807 59.423 1.00 56.16 191 LEU A C 1
ATOM 1477 O O . LEU A 1 191 ? -80.671 -44.594 58.779 1.00 56.16 191 LEU A O 1
ATOM 1481 N N . ILE A 1 192 ? -80.929 -43.266 60.565 1.00 49.25 192 ILE A N 1
ATOM 1482 C CA . ILE A 1 192 ? -79.883 -43.900 61.379 1.00 49.25 192 ILE A CA 1
ATOM 1483 C C . ILE A 1 192 ? -80.429 -44.050 62.804 1.00 49.25 192 ILE A C 1
ATOM 1485 O O . ILE A 1 192 ? -80.287 -43.182 63.653 1.00 49.25 192 ILE A O 1
ATOM 1489 N N . TYR A 1 193 ? -81.097 -45.192 62.972 1.00 49.06 193 TYR A N 1
ATOM 1490 C CA . TYR A 1 193 ? -81.297 -46.004 64.174 1.00 49.06 193 TYR A CA 1
ATOM 1491 C C . TYR A 1 193 ? -82.015 -45.430 65.407 1.00 49.06 193 TYR A C 1
ATOM 1493 O O . TYR A 1 193 ? -81.482 -44.713 66.245 1.00 49.06 193 TYR A O 1
ATOM 1501 N N . ASN A 1 194 ? -83.238 -45.944 65.544 1.00 44.59 194 ASN A N 1
ATOM 1502 C CA . ASN A 1 194 ? -83.990 -46.175 66.769 1.00 44.59 194 ASN A CA 1
ATOM 1503 C C . ASN A 1 194 ? -83.425 -47.389 67.544 1.00 44.59 194 ASN A C 1
ATOM 1505 O O . ASN A 1 194 ? -83.048 -48.377 66.912 1.00 44.59 194 ASN A O 1
ATOM 1509 N N . SER A 1 195 ? -83.484 -47.333 68.884 1.00 47.78 195 SER A N 1
ATOM 1510 C CA . SER A 1 195 ? -83.912 -48.414 69.803 1.00 47.78 195 SER A CA 1
ATOM 1511 C C . SER A 1 195 ? -82.989 -48.602 71.016 1.00 47.78 195 SER A C 1
ATOM 1513 O O . SER A 1 195 ? -81.937 -49.227 70.927 1.00 47.78 195 SER A O 1
ATOM 1515 N N . SER A 1 196 ? -83.417 -48.174 72.205 1.00 50.47 196 SER A N 1
ATOM 1516 C CA . SER A 1 196 ? -84.195 -49.029 73.123 1.00 50.47 196 SER A CA 1
ATOM 1517 C C . SER A 1 196 ? -84.233 -48.453 74.547 1.00 50.47 196 SER A C 1
ATOM 1519 O O . SER A 1 196 ? -83.228 -47.962 75.038 1.00 50.47 196 SER A O 1
ATOM 1521 N N . ALA A 1 197 ? -85.432 -48.534 75.143 1.00 49.75 197 ALA A N 1
ATOM 1522 C CA . ALA A 1 197 ? -85.781 -48.774 76.555 1.00 49.75 197 ALA A CA 1
ATOM 1523 C C . ALA A 1 197 ? -84.924 -48.136 77.681 1.00 49.75 197 ALA A C 1
ATOM 1525 O O . ALA A 1 197 ? -83.715 -48.270 77.725 1.00 49.75 197 ALA A O 1
ATOM 1526 N N . GLY A 1 198 ? -85.485 -47.532 78.726 1.00 45.44 198 GLY A N 1
ATOM 1527 C CA . GLY A 1 198 ? -86.852 -47.552 79.225 1.00 45.44 198 GLY A CA 1
ATOM 1528 C C . GLY A 1 198 ? -86.940 -46.762 80.538 1.00 45.44 198 GLY A C 1
ATOM 1529 O O . GLY A 1 198 ? -85.926 -46.388 81.124 1.00 45.44 198 GLY A O 1
ATOM 1530 N N . LEU A 1 199 ? -88.181 -46.488 80.949 1.00 43.78 199 LEU A N 1
ATOM 1531 C CA . LEU A 1 199 ? -88.576 -45.983 82.268 1.00 43.78 199 LEU A CA 1
ATOM 1532 C C . LEU A 1 199 ? -87.850 -46.728 83.408 1.00 43.78 199 LEU A C 1
ATOM 1534 O O . LEU A 1 199 ? -87.644 -47.932 83.306 1.00 43.78 199 LEU A O 1
ATOM 1538 N N . PHE A 1 200 ? -87.528 -46.051 84.511 1.00 44.28 200 PHE A N 1
ATOM 1539 C CA . PHE A 1 200 ? -88.326 -45.963 85.750 1.00 44.28 200 PHE A CA 1
ATOM 1540 C C . PHE A 1 200 ? -87.496 -45.221 86.823 1.00 44.28 200 PHE A C 1
ATOM 1542 O O . PHE A 1 200 ? -86.293 -45.432 86.918 1.00 44.28 200 PHE A O 1
ATOM 1549 N N . THR A 1 201 ? -88.187 -44.322 87.538 1.00 45.72 201 THR A N 1
ATOM 1550 C CA . THR A 1 201 ? -87.937 -43.713 88.871 1.00 45.72 201 THR A CA 1
ATOM 1551 C C . THR A 1 201 ? -86.608 -43.939 89.582 1.00 45.72 201 THR A C 1
ATOM 1553 O O . THR A 1 201 ? -86.298 -45.113 89.880 1.00 45.72 201 THR A O 1
#

Sequence (201 aa):
MLNTSRGESYLQIPGFSKRDEGIYHCESAYKAGIYAANIDVSLIAPPNVFAWLEWEGSRQVAVCLAEGGKPAASISWSENWNSTSTTTLNLDGFNKVESRLVLPEGIATGNLTCAVIHPSWEEVHMVTPGIVIPWRLVIISVGTISFIMVILGGLYFTRKHPCRISPKAPQSQDYVEEVEPYASYVQSANLIYNSSAGLFT